Protein AF-A0A4W5LH34-F1 (afdb_monomer)

Foldseek 3Di:
DDDDPDDFQFKKKKKWFWDVLQLQFQPVLLLVLCVVVPPDPVVSVVVVVVLPQDWDWDADPNDTDDIDGRRGGFDPPDPCSQVSQVSLCVQLVVLQVVDPPAADADPVRDGDQWDDDRRIIMGIGSGPVSVVVSVVSVVVSCVSGSIDIDPVPMDMDTQDPDDPPDDDDDRPPPDPDPDDDDDDPPPPPPPPPDDDPVPPDDDDDD

Sequence (206 aa):
EGRARGAADGRLATFLDFSKAFDRVDWNFMFGCMTQVGIPPEFTRWVRLMYMDPVVSIFINGHKAPPIWPNRGVKQGCPLSPLLFVLTIEPLSEMLRAKDGLGIPLPCGYWTCGALFADDVTLFSDNPACLVDQLEIVEAYCAGSGAQLNRDKSKTIVLNNQRPVGGWPGLNLLINLDEVSTLWRDIWTHWYKLPWSLKSRVAPMA

InterPro domains:
  IPR000477 Reverse transcriptase domain [PF00078] (11-158)
  IPR000477 Reverse transcriptase domain [PS50878] (1-173)
  IPR043502 DNA/RNA polymerase superfamily [SSF56672] (10-159)

Radius of gyration: 21.37 Å; Cα contacts (8 Å, |Δi|>4): 247; chains: 1; bounding box: 66×39×64 Å

Nearest PDB structures (foldseek):
  8gh6-assembly1_A  TM=9.415E-01  e=1.837E-11  Bombyx mori
  8c8j-assembly1_A  TM=8.944E-01  e=3.013E-11  Homo sapiens
  8uw3-assembly1_A  TM=9.054E-01  e=8.105E-11  Homo sapiens
  8sxu-assembly1_A  TM=8.943E-01  e=8.105E-11  Homo sapiens
  8ibz-assembly1_C  TM=9.221E-01  e=2.754E-09  Bombyx mori

Solvent-accessible surface area (backbone atoms only — not comparable to full-atom values): 12859 Å² total; per-residue (Å²): 138,82,84,83,85,84,78,86,83,31,29,35,40,35,41,46,35,44,57,59,47,58,59,31,35,30,56,69,43,36,52,48,37,42,52,73,75,62,52,54,68,70,59,53,48,58,54,46,61,70,66,56,84,40,76,45,65,54,72,55,97,90,41,76,47,76,77,41,71,66,85,45,31,52,56,86,95,43,88,61,31,64,58,53,50,48,51,56,50,44,61,53,56,51,58,49,70,70,44,83,87,48,16,37,83,43,97,86,77,47,71,40,46,56,52,80,52,87,66,48,34,33,37,28,14,53,31,69,66,40,41,52,58,50,49,55,52,50,50,55,42,24,73,65,36,49,46,44,81,33,72,88,72,30,49,75,46,76,42,69,76,70,74,85,73,86,82,81,92,74,87,76,71,82,72,90,61,96,79,81,85,88,88,76,88,79,74,73,80,70,76,83,77,72,72,72,87,82,75,77,86,81,85,87,83,137

Mean predicted aligned error: 12.6 Å

Organism: NCBI:txid62062

Structure (mmCIF, N/CA/C/O backbone):
data_AF-A0A4W5LH34-F1
#
_entry.id   AF-A0A4W5LH34-F1
#
loop_
_atom_site.group_PDB
_atom_site.id
_atom_site.type_symbol
_atom_site.label_atom_id
_atom_site.label_alt_id
_atom_site.label_comp_id
_atom_site.label_asym_id
_atom_site.label_entity_id
_atom_site.label_seq_id
_atom_site.pdbx_PDB_ins_code
_atom_site.Cartn_x
_atom_site.Cartn_y
_atom_site.Cartn_z
_atom_site.occupancy
_atom_site.B_iso_or_equiv
_atom_site.auth_seq_id
_atom_site.auth_comp_id
_atom_site.auth_asym_id
_atom_site.auth_atom_id
_atom_site.pdbx_PDB_model_num
ATOM 1 N N . GLU A 1 1 ? 41.067 2.629 -29.224 1.00 29.22 1 GLU A N 1
ATOM 2 C CA . GLU A 1 1 ? 40.455 3.644 -28.340 1.00 29.22 1 GLU A CA 1
ATOM 3 C C . GLU A 1 1 ? 39.086 3.148 -27.883 1.00 29.22 1 GLU A C 1
ATOM 5 O O . GLU A 1 1 ? 38.111 3.230 -28.618 1.00 29.22 1 GLU A O 1
ATOM 10 N N . GLY A 1 2 ? 39.042 2.490 -26.722 1.00 32.16 2 GLY A N 1
ATOM 11 C CA . GLY A 1 2 ? 37.824 1.898 -26.167 1.00 32.16 2 GLY A CA 1
ATOM 12 C C . GLY A 1 2 ? 37.152 2.884 -25.223 1.00 32.16 2 GLY A C 1
ATOM 13 O O . GLY A 1 2 ? 37.696 3.205 -24.170 1.00 32.16 2 GLY A O 1
ATOM 14 N N . ARG A 1 3 ? 35.982 3.392 -25.607 1.00 31.03 3 ARG A N 1
ATOM 15 C CA . ARG A 1 3 ? 35.198 4.310 -24.781 1.00 31.03 3 ARG A CA 1
ATOM 16 C C . ARG A 1 3 ? 34.630 3.540 -23.587 1.00 31.03 3 ARG A C 1
ATOM 18 O O . ARG A 1 3 ? 33.708 2.743 -23.743 1.00 31.03 3 ARG A O 1
ATOM 25 N N . ALA A 1 4 ? 35.188 3.782 -22.405 1.00 37.88 4 ALA A N 1
ATOM 26 C CA . ALA A 1 4 ? 34.633 3.336 -21.136 1.00 37.88 4 ALA A CA 1
ATOM 27 C C . ALA A 1 4 ? 33.202 3.884 -20.976 1.00 37.88 4 ALA A C 1
ATOM 29 O O . ALA A 1 4 ? 33.000 5.088 -20.821 1.00 37.88 4 ALA A O 1
ATOM 30 N N . ARG A 1 5 ? 32.200 3.001 -21.039 1.00 36.28 5 ARG A N 1
ATOM 31 C CA . ARG A 1 5 ? 30.842 3.246 -20.534 1.00 36.28 5 ARG A CA 1
ATOM 32 C C . ARG A 1 5 ? 30.742 2.548 -19.183 1.00 36.28 5 ARG A C 1
ATOM 34 O O . ARG A 1 5 ? 30.392 1.377 -19.116 1.00 36.28 5 ARG A O 1
ATOM 41 N N . GLY A 1 6 ? 31.144 3.244 -18.127 1.00 35.44 6 GLY A N 1
ATOM 42 C CA . GLY A 1 6 ? 31.073 2.754 -16.755 1.00 35.44 6 GLY A CA 1
ATOM 43 C C . GLY A 1 6 ? 30.283 3.731 -15.901 1.00 35.44 6 GLY A C 1
ATOM 44 O O . GLY A 1 6 ? 30.878 4.624 -15.312 1.00 35.44 6 GLY A O 1
ATOM 45 N N . ALA A 1 7 ? 28.958 3.582 -15.869 1.00 36.44 7 ALA A N 1
ATOM 46 C CA . ALA A 1 7 ? 28.094 4.197 -14.862 1.00 36.44 7 ALA A CA 1
ATOM 47 C C . ALA A 1 7 ? 26.738 3.458 -14.790 1.00 36.44 7 ALA A C 1
ATOM 49 O O . ALA A 1 7 ? 25.943 3.538 -15.716 1.00 36.44 7 ALA A O 1
ATOM 50 N N . ALA A 1 8 ? 26.512 2.746 -13.678 1.00 43.78 8 ALA A N 1
ATOM 51 C CA . ALA A 1 8 ? 25.212 2.498 -13.030 1.00 43.78 8 ALA A CA 1
ATOM 52 C C . ALA A 1 8 ? 24.051 1.819 -13.804 1.00 43.78 8 ALA A C 1
ATOM 54 O O . ALA A 1 8 ? 22.894 2.152 -13.575 1.00 43.78 8 ALA A O 1
ATOM 55 N N . ASP A 1 9 ? 24.325 0.830 -14.656 1.00 53.78 9 ASP A N 1
ATOM 56 C CA . ASP A 1 9 ? 23.302 0.150 -15.475 1.00 53.78 9 ASP A CA 1
ATOM 57 C C . ASP A 1 9 ? 22.806 -1.164 -14.829 1.00 53.78 9 ASP A C 1
ATOM 59 O O . ASP A 1 9 ? 22.998 -2.253 -15.365 1.00 53.78 9 ASP A O 1
ATOM 63 N N . GLY A 1 10 ? 22.292 -1.089 -13.597 1.00 69.88 10 GLY A N 1
ATOM 64 C CA . GLY A 1 10 ? 21.837 -2.255 -12.830 1.00 69.88 10 GLY A CA 1
ATOM 65 C C . GLY A 1 10 ? 20.348 -2.187 -12.517 1.00 69.88 10 GLY A C 1
ATOM 66 O O . GLY A 1 10 ? 19.843 -1.126 -12.147 1.00 69.88 10 GLY A O 1
ATOM 67 N N . ARG A 1 11 ? 19.663 -3.332 -12.610 1.00 86.44 11 ARG A N 1
ATOM 68 C CA . ARG A 1 11 ? 18.287 -3.476 -12.117 1.00 86.44 11 ARG A CA 1
ATOM 69 C C . ARG A 1 11 ? 18.251 -3.205 -10.619 1.00 86.44 11 ARG A C 1
ATOM 71 O O . ARG A 1 11 ? 19.233 -3.444 -9.923 1.00 86.44 11 ARG A O 1
ATOM 78 N N . LEU A 1 12 ? 17.129 -2.731 -10.106 1.00 87.31 12 LEU A N 1
ATOM 79 C CA . LEU A 1 12 ? 16.987 -2.285 -8.726 1.00 87.31 12 LEU A CA 1
ATOM 80 C C . LEU A 1 12 ? 15.861 -3.049 -8.038 1.00 87.31 12 LEU A C 1
ATOM 82 O O . LEU A 1 12 ? 14.846 -3.370 -8.657 1.00 87.31 12 LEU A O 1
ATOM 86 N N . ALA A 1 13 ? 16.044 -3.316 -6.749 1.00 91.94 13 ALA A N 1
ATOM 87 C CA . ALA A 1 13 ? 14.954 -3.664 -5.853 1.00 91.94 13 ALA A CA 1
ATOM 88 C C . ALA A 1 13 ? 14.894 -2.624 -4.732 1.00 91.94 13 ALA A C 1
ATOM 90 O O . ALA A 1 13 ? 15.875 -2.428 -4.012 1.00 91.94 13 ALA A O 1
ATOM 91 N N . THR A 1 14 ? 13.759 -1.948 -4.594 1.00 89.75 14 THR A N 1
ATOM 92 C CA . THR A 1 14 ? 13.555 -0.888 -3.603 1.00 89.75 14 THR A CA 1
ATOM 93 C C . THR A 1 14 ? 12.501 -1.317 -2.600 1.00 89.75 14 THR A C 1
ATOM 95 O O . THR A 1 14 ? 11.322 -1.395 -2.924 1.00 89.75 14 THR A O 1
ATOM 98 N N . PHE A 1 15 ? 12.940 -1.581 -1.376 1.00 92.69 15 PHE A N 1
ATOM 99 C CA . PHE A 1 15 ? 12.102 -1.881 -0.224 1.00 92.69 15 PHE A CA 1
ATOM 100 C C . PHE A 1 15 ? 11.563 -0.570 0.342 1.00 92.69 15 PHE A C 1
ATOM 102 O O . PHE A 1 15 ? 12.326 0.278 0.813 1.00 92.69 15 PHE A O 1
ATOM 1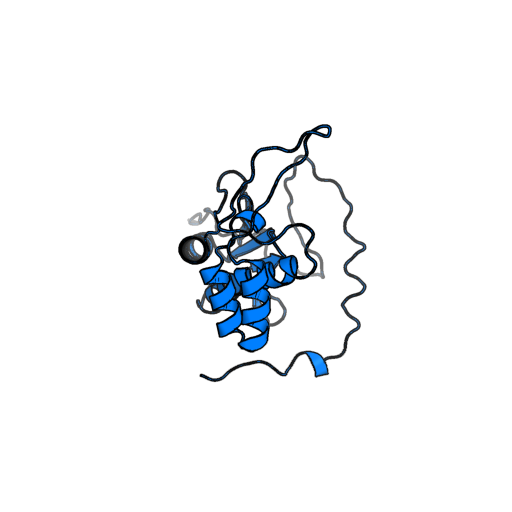09 N N . LEU A 1 16 ? 10.253 -0.398 0.257 1.00 92.44 16 LEU A N 1
ATOM 110 C CA . LEU A 1 16 ? 9.519 0.741 0.774 1.00 92.44 16 LEU A CA 1
ATOM 111 C C . LEU A 1 16 ? 9.017 0.422 2.180 1.00 92.44 16 LEU A C 1
ATOM 113 O O . LEU A 1 16 ? 8.414 -0.622 2.407 1.00 92.44 16 LEU A O 1
ATOM 117 N N . ASP A 1 17 ? 9.230 1.357 3.101 1.00 92.19 17 ASP A N 1
ATOM 118 C CA . ASP A 1 17 ? 8.689 1.300 4.461 1.00 92.19 17 ASP A CA 1
ATOM 119 C C . ASP A 1 17 ? 7.561 2.329 4.588 1.00 92.19 17 ASP A C 1
ATOM 121 O O . ASP A 1 17 ? 7.793 3.531 4.433 1.00 92.19 17 ASP A O 1
ATOM 125 N N . PHE A 1 18 ? 6.329 1.886 4.848 1.00 92.81 18 PHE A N 1
ATOM 126 C CA . PHE A 1 18 ? 5.200 2.786 5.091 1.00 92.81 18 PHE A CA 1
ATOM 127 C C . PHE A 1 18 ? 5.021 3.051 6.590 1.00 92.81 18 PHE A C 1
ATOM 129 O O . PHE A 1 18 ? 4.738 2.161 7.391 1.00 92.81 18 PHE A O 1
ATOM 136 N N . SER A 1 19 ? 5.114 4.321 6.986 1.00 93.50 19 SER A N 1
ATOM 137 C CA . SER A 1 19 ? 5.015 4.726 8.390 1.00 93.50 19 SER A CA 1
ATOM 138 C C . SER A 1 19 ? 3.629 4.446 8.962 1.00 93.50 19 SER A C 1
ATOM 140 O O . SER A 1 19 ? 2.671 5.123 8.595 1.00 93.50 19 SER A O 1
ATOM 142 N N . LYS A 1 20 ? 3.534 3.538 9.941 1.00 92.38 20 LYS A N 1
ATOM 143 C CA . LYS A 1 20 ? 2.271 3.191 10.620 1.00 92.38 20 LYS A CA 1
ATOM 144 C C . LYS A 1 20 ? 1.167 2.818 9.620 1.00 92.38 20 LYS A C 1
ATOM 146 O O . LYS A 1 20 ? 0.068 3.370 9.676 1.00 92.38 20 LYS A O 1
ATOM 151 N N . ALA A 1 21 ? 1.475 1.920 8.685 1.00 90.69 21 ALA A N 1
ATOM 152 C CA . ALA A 1 21 ? 0.621 1.598 7.543 1.00 90.69 21 ALA A CA 1
ATOM 153 C C . ALA A 1 21 ? -0.847 1.327 7.931 1.00 90.69 21 ALA A C 1
ATOM 155 O O . ALA A 1 21 ? -1.751 1.964 7.391 1.00 90.69 21 ALA A O 1
ATOM 156 N N . PHE A 1 22 ? -1.085 0.477 8.936 1.00 91.94 22 PHE A N 1
ATOM 157 C CA . PHE A 1 22 ? -2.433 0.166 9.426 1.00 91.94 22 PHE A CA 1
ATOM 158 C C . PHE A 1 22 ? -3.155 1.374 10.034 1.00 91.94 22 PHE A C 1
ATOM 160 O O . PHE A 1 22 ? -4.355 1.526 9.824 1.00 91.94 22 PHE A O 1
ATOM 167 N N . ASP A 1 23 ? -2.443 2.245 10.751 1.00 92.94 23 ASP A N 1
ATOM 168 C CA . ASP A 1 23 ? -3.035 3.396 11.445 1.00 92.94 23 ASP A CA 1
ATOM 169 C C . ASP A 1 23 ? -3.318 4.567 10.493 1.00 92.94 23 ASP A C 1
ATOM 171 O O . ASP A 1 23 ? -4.042 5.494 10.848 1.00 92.94 23 ASP A O 1
ATOM 175 N N . ARG A 1 24 ? -2.726 4.567 9.293 1.00 94.38 24 ARG A N 1
ATOM 176 C CA . ARG A 1 24 ? -2.823 5.683 8.343 1.00 94.38 24 ARG A CA 1
ATOM 177 C C . ARG A 1 24 ? -3.921 5.558 7.301 1.00 94.38 24 ARG A C 1
ATOM 179 O O . ARG A 1 24 ? -4.222 6.574 6.680 1.00 94.38 24 ARG A O 1
ATOM 186 N N . VAL A 1 25 ? -4.507 4.373 7.139 1.00 94.44 25 VAL A N 1
ATOM 187 C CA . VAL A 1 25 ? -5.538 4.096 6.129 1.00 94.44 25 VAL A CA 1
ATOM 188 C C . VAL A 1 25 ? -6.663 5.129 6.195 1.00 94.44 25 VAL A C 1
ATOM 190 O O . VAL A 1 25 ? -7.380 5.200 7.196 1.00 94.44 25 VAL A O 1
ATOM 193 N N . ASP A 1 26 ? -6.844 5.912 5.134 1.00 95.19 26 ASP A N 1
ATOM 194 C CA . ASP A 1 26 ? -7.990 6.811 5.025 1.00 95.19 26 ASP A CA 1
ATOM 195 C C . ASP A 1 26 ? -9.285 6.010 4.814 1.00 95.19 26 ASP A C 1
ATOM 197 O O . ASP A 1 26 ? -9.379 5.143 3.941 1.00 95.19 26 ASP A O 1
ATOM 201 N N . TRP A 1 27 ? -10.305 6.284 5.628 1.00 95.88 27 TRP A N 1
ATOM 202 C CA . TRP A 1 27 ? -11.553 5.524 5.576 1.00 95.88 27 TRP A CA 1
ATOM 203 C C . TRP A 1 27 ? -12.351 5.781 4.302 1.00 95.88 27 TRP A C 1
ATOM 205 O O . TRP A 1 27 ? -12.961 4.848 3.778 1.00 95.88 27 TRP A O 1
ATOM 215 N N . ASN A 1 28 ? -12.353 7.010 3.779 1.00 93.38 28 ASN A N 1
ATOM 216 C CA . ASN A 1 28 ? -13.075 7.313 2.545 1.00 93.38 28 ASN A CA 1
ATOM 217 C C . ASN A 1 28 ? -12.427 6.593 1.366 1.00 93.38 28 ASN A C 1
ATOM 219 O O . ASN A 1 28 ? -13.139 5.971 0.576 1.00 93.38 28 ASN A O 1
ATOM 223 N N . PHE A 1 29 ? -11.096 6.604 1.304 1.00 92.56 29 PHE A N 1
ATOM 224 C CA . PHE A 1 29 ? -10.333 5.842 0.324 1.00 92.56 29 PHE A CA 1
ATOM 225 C C . PHE A 1 29 ? -10.610 4.337 0.431 1.00 92.56 29 PHE A C 1
ATOM 227 O O . PHE A 1 29 ? -10.955 3.704 -0.566 1.00 92.56 29 PHE A O 1
ATOM 234 N N . MET A 1 30 ? -10.556 3.770 1.641 1.00 95.38 30 MET A N 1
ATOM 235 C CA . MET A 1 30 ? -10.868 2.358 1.894 1.00 95.38 30 MET A CA 1
ATOM 236 C C . MET A 1 30 ? -12.272 1.980 1.397 1.00 95.38 30 MET A C 1
ATOM 238 O O . MET A 1 30 ? -12.429 0.994 0.677 1.00 95.38 30 MET A O 1
ATOM 242 N N . PHE A 1 31 ? -13.302 2.766 1.730 1.00 94.94 31 PHE A N 1
ATOM 243 C CA . PHE A 1 31 ? -14.665 2.497 1.259 1.00 94.94 31 PHE A CA 1
ATOM 244 C C . PHE A 1 31 ? -14.840 2.733 -0.249 1.00 94.94 31 PHE A C 1
ATOM 246 O O . PHE A 1 31 ? -15.658 2.057 -0.880 1.00 94.94 31 PHE A O 1
ATOM 253 N N . GLY A 1 32 ? -14.076 3.659 -0.831 1.00 89.62 32 GLY A N 1
ATOM 254 C CA . GLY A 1 32 ? -13.968 3.827 -2.279 1.00 89.62 32 GLY A CA 1
ATOM 255 C C . GLY A 1 32 ? -13.430 2.560 -2.945 1.00 89.62 32 GLY A C 1
ATOM 256 O O . GLY A 1 32 ? -14.063 2.044 -3.862 1.00 89.62 32 GLY A O 1
ATOM 257 N N . CYS A 1 33 ? -12.349 1.986 -2.409 1.00 88.00 33 CYS A N 1
ATOM 258 C CA . CYS A 1 33 ? -11.770 0.727 -2.892 1.00 88.00 33 CYS A CA 1
ATOM 259 C C . CYS A 1 33 ? -12.767 -0.435 -2.796 1.00 88.00 33 CYS A C 1
ATOM 261 O O . CYS A 1 33 ? -12.927 -1.191 -3.751 1.00 88.00 33 CYS A O 1
ATOM 263 N N . MET A 1 34 ? -13.494 -0.551 -1.677 1.00 92.50 34 MET A N 1
ATOM 264 C CA . MET A 1 34 ? -14.544 -1.568 -1.527 1.00 92.50 34 MET A CA 1
ATOM 265 C C . MET A 1 34 ? -15.615 -1.451 -2.619 1.00 92.50 34 MET A C 1
ATOM 267 O O . MET A 1 34 ? -16.020 -2.457 -3.200 1.00 92.50 34 MET A O 1
ATOM 271 N N . THR A 1 35 ? -16.050 -0.224 -2.911 1.00 87.06 35 THR A N 1
ATOM 272 C CA . THR A 1 35 ? -17.049 0.045 -3.955 1.00 87.06 35 THR A CA 1
ATOM 273 C C . THR A 1 35 ? -16.501 -0.318 -5.335 1.00 87.06 35 THR A C 1
ATOM 275 O O . THR A 1 35 ? -17.185 -0.991 -6.101 1.00 87.06 35 THR A O 1
ATOM 278 N N . GLN A 1 36 ? -15.252 0.058 -5.626 1.00 83.19 36 GLN A N 1
ATOM 279 C CA . GLN A 1 36 ? -14.608 -0.184 -6.918 1.00 83.19 36 GLN A CA 1
ATOM 280 C C . GLN A 1 36 ? -14.391 -1.674 -7.211 1.00 83.19 36 GLN A C 1
ATOM 282 O O . GLN A 1 36 ? -14.548 -2.109 -8.347 1.00 83.19 36 GLN A O 1
ATOM 287 N N . VAL A 1 37 ? -14.071 -2.473 -6.190 1.00 80.69 37 VAL A N 1
ATOM 288 C CA . VAL A 1 37 ? -13.918 -3.936 -6.319 1.00 80.69 37 VAL A CA 1
ATOM 289 C C . VAL A 1 37 ? -15.280 -4.650 -6.425 1.00 80.69 37 VAL A C 1
ATOM 291 O O . VAL A 1 37 ? -15.341 -5.858 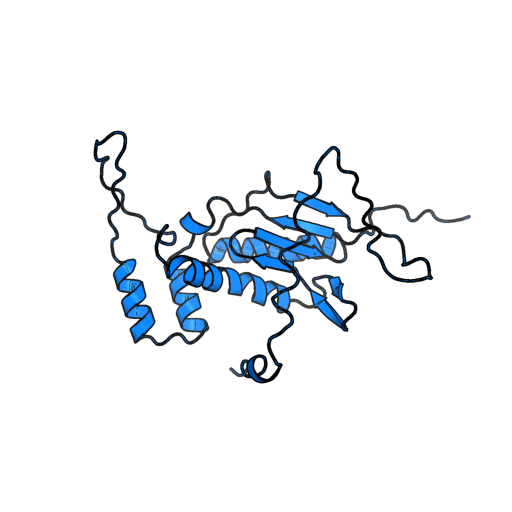-6.650 1.00 80.69 37 VAL A O 1
ATOM 294 N N . GLY A 1 38 ? -16.393 -3.920 -6.306 1.00 82.25 38 GLY A N 1
ATOM 295 C CA . GLY A 1 38 ? -17.743 -4.465 -6.455 1.00 82.25 38 GLY A CA 1
ATOM 296 C C . GLY A 1 38 ? -18.280 -5.139 -5.192 1.00 82.25 38 GLY A C 1
ATOM 297 O O . GLY A 1 38 ? -19.155 -6.003 -5.277 1.00 82.25 38 GLY A O 1
ATOM 298 N N . ILE A 1 39 ? -17.775 -4.768 -4.009 1.00 88.06 39 ILE A N 1
ATOM 299 C CA . ILE A 1 39 ? -18.334 -5.258 -2.746 1.00 88.06 39 ILE A CA 1
ATOM 300 C C . ILE A 1 39 ? -19.765 -4.715 -2.590 1.00 88.06 39 ILE A C 1
ATOM 302 O O . ILE A 1 39 ? -19.960 -3.499 -2.691 1.00 88.06 39 ILE A O 1
ATOM 306 N N . PRO A 1 40 ? -20.765 -5.575 -2.296 1.00 95.12 40 PRO A N 1
ATOM 307 C CA . PRO A 1 40 ? -22.157 -5.152 -2.194 1.00 95.12 40 PRO A CA 1
ATOM 308 C C . PRO A 1 40 ? -22.358 -3.968 -1.232 1.00 95.12 40 PRO A C 1
ATOM 310 O O . PRO A 1 40 ? -21.780 -3.970 -0.134 1.00 95.12 40 PRO A O 1
ATOM 313 N N . PRO A 1 41 ? -23.194 -2.973 -1.589 1.00 94.38 41 PRO A N 1
ATOM 314 C CA . PRO A 1 41 ? -23.450 -1.799 -0.753 1.00 94.38 41 PRO A CA 1
ATOM 315 C C . PRO A 1 41 ? -23.893 -2.146 0.673 1.00 94.38 41 PRO A C 1
ATOM 317 O O . PRO A 1 41 ? -23.514 -1.463 1.626 1.00 94.38 41 PRO A O 1
ATOM 320 N N . GLU A 1 42 ? -24.651 -3.229 0.840 1.00 97.19 42 GLU A N 1
ATOM 321 C CA . GLU A 1 42 ? -25.129 -3.728 2.129 1.00 97.19 42 GLU A CA 1
ATOM 322 C C . GLU A 1 42 ? -23.969 -4.143 3.037 1.00 97.19 42 GLU A C 1
ATOM 324 O O . GLU A 1 42 ? -23.932 -3.756 4.208 1.00 97.19 42 GLU A O 1
ATOM 329 N N . PHE A 1 43 ? -22.988 -4.868 2.490 1.00 95.94 43 PHE A N 1
ATOM 330 C CA . PHE A 1 43 ? -21.800 -5.272 3.236 1.00 95.94 43 PHE A CA 1
ATOM 331 C C . PHE A 1 43 ? -20.927 -4.060 3.564 1.00 95.94 43 PHE A C 1
ATOM 333 O O . PHE A 1 43 ? -20.523 -3.878 4.714 1.00 95.94 43 PHE A O 1
ATOM 340 N N . THR A 1 44 ? -20.709 -3.173 2.590 1.00 94.69 44 THR A N 1
ATOM 341 C CA . THR A 1 44 ? -19.991 -1.906 2.801 1.00 94.69 44 THR A CA 1
ATOM 342 C C . THR A 1 44 ? -20.644 -1.076 3.908 1.00 94.69 44 THR A C 1
ATOM 344 O O . THR A 1 44 ? -19.940 -0.500 4.738 1.00 94.69 44 THR A O 1
ATOM 347 N N . ARG A 1 45 ? -21.980 -1.062 4.000 1.00 95.69 45 ARG A N 1
ATOM 348 C CA . ARG A 1 45 ? -22.713 -0.392 5.085 1.00 95.69 45 ARG A CA 1
ATOM 349 C C . ARG A 1 45 ? -22.419 -1.008 6.451 1.00 95.69 45 ARG A C 1
ATOM 351 O O . ARG A 1 45 ? -22.186 -0.260 7.397 1.00 95.69 45 ARG A O 1
ATOM 358 N N . TRP A 1 46 ? -22.387 -2.336 6.570 1.00 95.75 46 TRP A N 1
ATOM 359 C CA . TRP A 1 46 ? -22.006 -2.995 7.827 1.00 95.75 46 TRP A CA 1
ATOM 360 C C . TRP A 1 46 ? -20.572 -2.670 8.237 1.00 95.75 46 TRP A C 1
ATOM 362 O O . TRP A 1 46 ? -20.322 -2.398 9.410 1.00 95.75 46 TRP A O 1
ATOM 372 N N . VAL A 1 47 ? -19.643 -2.620 7.278 1.00 95.62 47 VAL A N 1
ATOM 373 C CA . VAL A 1 47 ? -18.273 -2.185 7.566 1.00 95.62 47 VAL A CA 1
ATOM 374 C C . VAL A 1 47 ? -18.254 -0.724 8.012 1.00 95.62 47 VAL A C 1
ATOM 376 O O . VAL A 1 47 ? -17.654 -0.427 9.041 1.00 95.62 47 VAL A O 1
ATOM 379 N N . ARG A 1 48 ? -18.975 0.178 7.336 1.00 94.75 48 ARG A N 1
ATOM 380 C CA . ARG A 1 48 ? -19.087 1.595 7.731 1.00 94.75 48 ARG A CA 1
ATOM 381 C C . ARG A 1 48 ? -19.586 1.780 9.159 1.00 94.75 48 ARG A C 1
ATOM 383 O O . ARG A 1 48 ? -19.014 2.597 9.868 1.00 94.75 48 ARG A O 1
ATOM 390 N N . LEU A 1 49 ? -20.568 0.995 9.611 1.00 94.06 49 LEU A N 1
ATOM 391 C CA . LEU A 1 49 ? -21.053 1.053 10.999 1.00 94.06 49 LEU A CA 1
ATOM 392 C C . LEU A 1 49 ? -19.942 0.790 12.022 1.00 94.06 49 LEU A C 1
ATOM 394 O O . LEU A 1 49 ? -19.962 1.354 13.110 1.00 94.06 49 LEU A O 1
ATOM 398 N N . MET A 1 50 ? -18.945 -0.027 11.678 1.00 91.88 50 MET A N 1
ATOM 399 C CA . MET A 1 50 ? -17.798 -0.253 12.554 1.00 91.88 50 MET A CA 1
ATOM 400 C C . MET A 1 50 ? -16.861 0.961 12.625 1.00 91.88 50 MET A C 1
ATOM 402 O O . MET A 1 50 ? -16.145 1.094 13.613 1.00 91.88 50 MET A O 1
ATOM 406 N N . TYR A 1 51 ? -16.844 1.830 11.618 1.00 93.56 51 TYR A N 1
ATOM 407 C CA . TYR A 1 51 ? -15.962 3.000 11.538 1.00 93.56 51 TYR A CA 1
ATOM 408 C C . TYR A 1 51 ? -16.700 4.332 11.767 1.00 93.56 51 TYR A C 1
ATOM 410 O O . TYR A 1 51 ? -16.093 5.388 11.631 1.00 93.56 51 TYR A O 1
ATOM 418 N N . MET A 1 52 ? -17.988 4.306 12.126 1.00 89.19 52 MET A N 1
ATOM 419 C CA . MET A 1 52 ? -18.741 5.506 12.502 1.00 89.19 52 MET A CA 1
ATOM 420 C C . MET A 1 52 ? -18.428 5.906 13.943 1.00 89.19 52 MET A C 1
ATOM 422 O O . MET A 1 52 ? -18.697 5.137 14.863 1.00 89.19 52 MET A O 1
ATOM 426 N N . ASP A 1 53 ? -17.847 7.097 14.106 1.00 88.19 53 ASP A N 1
ATOM 427 C CA . ASP A 1 53 ? -17.499 7.728 15.386 1.00 88.19 53 ASP A CA 1
ATOM 428 C C . ASP A 1 53 ? -16.892 6.764 16.425 1.00 88.19 53 ASP A C 1
ATOM 430 O O . ASP A 1 53 ? -17.376 6.675 17.560 1.00 88.19 53 ASP A O 1
ATOM 434 N N . PRO A 1 54 ? -15.840 5.997 16.067 1.00 89.50 54 PRO A N 1
ATOM 435 C CA . PRO A 1 54 ? -15.262 5.052 17.000 1.00 89.50 54 PRO A CA 1
ATOM 436 C C . PRO A 1 54 ? -14.647 5.801 18.181 1.00 89.50 54 PRO A C 1
ATOM 438 O O . PRO A 1 54 ? -13.961 6.810 18.023 1.00 89.50 54 PRO A O 1
ATOM 441 N N . VAL A 1 55 ? -14.847 5.251 19.375 1.00 91.56 55 VAL A N 1
ATOM 442 C CA . VAL A 1 55 ? -14.206 5.729 20.600 1.00 91.56 55 VAL A CA 1
ATOM 443 C C . VAL A 1 55 ? -13.308 4.625 21.124 1.00 91.56 55 VAL A C 1
ATOM 445 O O . VAL A 1 55 ? -13.758 3.507 21.379 1.00 91.56 55 VAL A O 1
ATOM 448 N N . VAL A 1 56 ? -12.029 4.937 21.286 1.00 90.38 56 VAL A N 1
ATOM 449 C CA . VAL A 1 56 ? -11.022 4.020 21.822 1.00 90.38 56 VAL A CA 1
ATOM 450 C C . VAL A 1 56 ? -10.538 4.563 23.160 1.00 90.38 56 VAL A C 1
ATOM 452 O O . VAL A 1 56 ? -10.444 5.767 23.366 1.00 90.38 56 VAL A O 1
ATOM 455 N N . SER A 1 57 ? -10.243 3.687 24.113 1.00 90.00 57 SER A N 1
ATOM 456 C CA . SER A 1 57 ? -9.573 4.064 25.359 1.00 90.00 57 SER A CA 1
ATOM 457 C C . SER A 1 57 ? -8.460 3.070 25.628 1.00 90.00 57 SER A C 1
ATOM 459 O O . SER A 1 57 ? -8.651 1.868 25.458 1.00 90.00 57 SER A O 1
ATOM 461 N N . ILE A 1 58 ? -7.307 3.574 26.048 1.00 90.56 58 ILE A N 1
ATOM 462 C CA . ILE A 1 58 ? -6.135 2.747 26.330 1.00 90.56 58 ILE A CA 1
ATOM 463 C C . ILE A 1 58 ? -6.114 2.460 27.830 1.00 90.56 58 ILE A C 1
ATOM 465 O O . ILE A 1 58 ? -6.334 3.362 28.636 1.00 90.56 58 ILE A O 1
ATOM 469 N N . PHE A 1 59 ? -5.859 1.211 28.209 1.00 92.00 59 PHE A N 1
ATOM 470 C CA . PHE A 1 59 ? -5.622 0.837 29.600 1.00 92.00 59 PHE A CA 1
ATOM 471 C C . PHE A 1 59 ? -4.120 0.699 29.832 1.00 92.00 59 PHE A C 1
ATOM 473 O O . PHE A 1 59 ? -3.462 -0.097 29.165 1.00 92.00 59 PHE A O 1
ATOM 480 N N . ILE A 1 60 ? -3.582 1.471 30.775 1.00 92.38 60 ILE A N 1
ATOM 481 C CA . ILE A 1 60 ? -2.163 1.463 31.144 1.00 92.38 60 ILE A CA 1
ATOM 482 C C . ILE A 1 60 ? -2.082 1.194 32.643 1.00 92.38 60 ILE A C 1
ATOM 484 O O . ILE A 1 60 ? -2.618 1.963 33.436 1.00 92.38 60 ILE A O 1
ATOM 488 N N . ASN A 1 61 ? -1.438 0.094 33.040 1.00 93.75 61 ASN A N 1
ATOM 489 C CA . 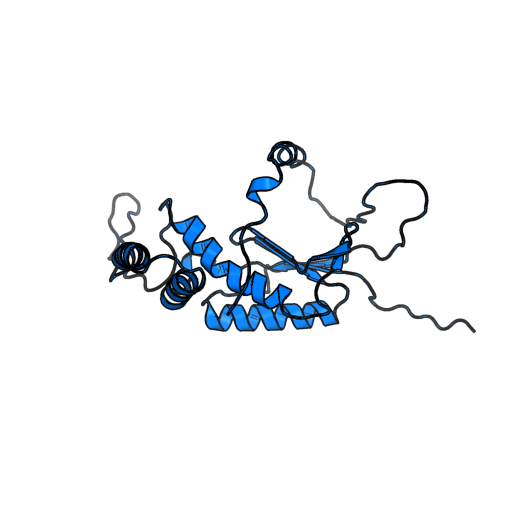ASN A 1 61 ? -1.277 -0.303 34.447 1.00 93.75 61 ASN A CA 1
ATOM 490 C C . ASN A 1 61 ? -2.601 -0.322 35.240 1.00 93.75 61 ASN A C 1
ATOM 492 O O . ASN A 1 61 ? -2.660 0.126 36.378 1.00 93.75 61 ASN A O 1
ATOM 496 N N . GLY A 1 62 ? -3.688 -0.790 34.616 1.00 91.06 62 GLY A N 1
ATOM 497 C CA . GLY A 1 62 ? -5.023 -0.827 35.230 1.00 91.06 62 GLY A CA 1
ATOM 498 C C . GLY A 1 62 ? -5.784 0.505 35.218 1.00 91.06 62 GLY A C 1
ATOM 499 O O . GLY A 1 62 ? -6.965 0.528 35.556 1.00 91.06 62 GLY A O 1
ATOM 500 N N . HIS A 1 63 ? -5.166 1.598 34.767 1.00 92.94 63 HIS A N 1
ATOM 501 C CA . HIS A 1 63 ? -5.813 2.901 34.641 1.00 92.94 63 HIS A CA 1
ATOM 502 C C . HIS A 1 63 ? -6.295 3.148 33.210 1.00 92.94 63 HIS A C 1
ATOM 504 O O . HIS A 1 63 ? -5.558 2.954 32.243 1.00 92.94 63 HIS A O 1
ATOM 510 N N . LYS A 1 64 ? -7.544 3.604 33.076 1.00 94.38 64 LYS A N 1
ATOM 511 C CA . LYS A 1 64 ? -8.137 3.983 31.790 1.00 94.38 64 LYS A CA 1
ATOM 512 C C . LYS A 1 64 ? -7.701 5.402 31.416 1.00 94.38 64 LYS A C 1
ATOM 514 O O . LYS A 1 64 ? -7.996 6.348 32.143 1.00 94.38 64 LYS A O 1
ATOM 519 N N . ALA A 1 65 ? -7.023 5.546 30.283 1.00 94.12 65 ALA A N 1
ATOM 520 C CA . ALA A 1 65 ? -6.670 6.838 29.706 1.00 94.12 65 ALA A CA 1
ATOM 521 C C . ALA A 1 65 ? -7.915 7.563 29.151 1.00 94.12 65 ALA A C 1
ATOM 523 O O . ALA A 1 65 ? -8.939 6.916 28.892 1.00 94.12 65 ALA A O 1
ATOM 524 N N . PRO A 1 66 ? -7.838 8.890 28.928 1.00 93.62 66 PRO A N 1
ATOM 525 C CA . PRO A 1 66 ? -8.889 9.626 28.238 1.00 93.62 66 PRO A CA 1
ATOM 526 C C . PRO A 1 66 ? -9.259 8.985 26.889 1.00 93.62 66 PRO A C 1
ATOM 528 O O . PRO A 1 66 ? -8.395 8.398 26.228 1.00 93.62 66 PRO A O 1
ATOM 531 N N . PRO A 1 67 ? -10.534 9.078 26.476 1.00 93.75 67 PRO A N 1
ATOM 532 C CA . PRO A 1 67 ? -10.971 8.570 25.185 1.00 93.75 67 PRO A CA 1
ATOM 533 C C . PRO A 1 67 ? -10.248 9.267 24.028 1.00 93.75 67 PRO A C 1
ATOM 535 O O . PRO A 1 67 ? -9.933 10.455 24.079 1.00 93.75 67 PRO A O 1
ATOM 538 N N . ILE A 1 68 ? -10.014 8.496 22.975 1.00 92.50 68 ILE A N 1
ATOM 539 C CA . ILE A 1 68 ? -9.459 8.917 21.695 1.00 92.50 68 ILE A CA 1
ATOM 540 C C . ILE A 1 68 ? -10.536 8.653 20.647 1.00 92.50 68 ILE A C 1
ATOM 542 O O . ILE A 1 68 ? -11.187 7.607 20.681 1.00 92.50 68 ILE A O 1
ATOM 546 N N . TRP A 1 69 ? -10.689 9.579 19.705 1.00 93.88 69 TRP A N 1
ATOM 547 C CA . TRP A 1 69 ? -11.579 9.451 18.554 1.00 93.88 69 TRP A CA 1
ATOM 548 C C . TRP A 1 69 ? -10.732 9.306 17.291 1.00 93.88 69 TRP A C 1
ATOM 550 O O . TRP A 1 69 ? -10.286 10.315 16.735 1.00 93.88 69 TRP A O 1
ATOM 560 N N . PRO A 1 70 ? -10.425 8.070 16.857 1.00 92.88 70 PRO A N 1
ATOM 561 C CA . PRO A 1 70 ? -9.751 7.852 15.589 1.00 92.88 70 PRO A CA 1
ATOM 562 C C . PRO A 1 70 ? -10.559 8.454 14.438 1.00 92.88 70 PRO A C 1
ATOM 564 O O . PRO A 1 70 ? -11.785 8.452 14.469 1.00 92.88 70 PRO A O 1
ATOM 567 N N . ASN A 1 71 ? -9.863 8.931 13.410 1.00 92.75 71 ASN A N 1
ATOM 568 C CA . ASN A 1 71 ? -10.464 9.395 12.153 1.00 92.75 71 ASN A CA 1
ATOM 569 C C . ASN A 1 71 ? -9.912 8.660 10.920 1.00 92.75 71 ASN A C 1
ATOM 571 O O . ASN A 1 71 ? -10.231 9.012 9.789 1.00 92.75 71 ASN A O 1
ATOM 575 N N . ARG A 1 72 ? -9.035 7.681 11.152 1.00 94.31 72 ARG A N 1
ATOM 576 C CA . ARG A 1 72 ? -8.329 6.887 10.149 1.00 94.31 72 ARG A CA 1
ATOM 577 C C . ARG A 1 72 ? -7.793 5.610 10.788 1.00 94.31 72 ARG A C 1
ATOM 579 O O . ARG A 1 72 ? -7.815 5.461 12.013 1.00 94.31 72 ARG A O 1
ATOM 586 N N . GLY A 1 73 ? -7.279 4.734 9.940 1.00 94.75 73 GLY A N 1
ATOM 587 C CA . GLY A 1 73 ? -6.655 3.478 10.304 1.00 94.75 73 GLY A CA 1
ATOM 588 C C . GLY A 1 73 ? -7.653 2.336 10.432 1.00 94.75 73 GLY A C 1
ATOM 589 O O . GLY A 1 73 ? -8.832 2.538 10.730 1.00 94.75 73 GLY A O 1
ATOM 590 N N . VAL A 1 74 ? -7.183 1.118 10.196 1.00 94.00 74 VAL A N 1
ATOM 591 C CA . VAL A 1 74 ? -7.983 -0.093 10.394 1.00 94.00 74 VAL A CA 1
ATOM 592 C C . VAL A 1 74 ? -7.864 -0.588 11.835 1.00 94.00 74 VAL A C 1
ATOM 594 O O . VAL A 1 74 ? -6.876 -0.349 12.529 1.00 94.00 74 VAL A O 1
ATOM 597 N N . LYS A 1 75 ? -8.885 -1.296 12.321 1.00 90.19 75 LYS A N 1
ATOM 598 C CA . LYS A 1 75 ? -8.930 -1.750 13.719 1.00 90.19 75 LYS A CA 1
ATOM 599 C C . LYS A 1 75 ? -7.930 -2.876 13.976 1.00 90.19 75 LYS A C 1
ATOM 601 O O . LYS A 1 75 ? -8.120 -3.984 13.473 1.00 90.19 75 LYS A O 1
ATOM 606 N N . GLN A 1 76 ? -6.910 -2.639 14.791 1.00 84.44 76 GLN A N 1
ATOM 607 C CA . GLN A 1 76 ? -5.988 -3.699 15.205 1.00 84.44 76 GLN A CA 1
ATOM 608 C C . GLN A 1 76 ? -6.731 -4.789 16.000 1.00 84.44 76 GLN A C 1
ATOM 610 O O . GLN A 1 76 ? -7.639 -4.499 16.778 1.00 84.44 76 GLN A O 1
ATOM 615 N N . GLY A 1 77 ? -6.388 -6.056 15.755 1.00 85.31 77 GLY A N 1
ATOM 616 C CA . GLY A 1 77 ? -7.056 -7.214 16.366 1.00 85.31 77 GLY A CA 1
ATOM 617 C C . GLY A 1 77 ? -8.420 -7.582 15.761 1.00 85.31 77 GLY A C 1
ATOM 618 O O . GLY A 1 77 ? -8.997 -8.596 16.146 1.00 85.31 77 GLY A O 1
ATOM 619 N N . CYS A 1 78 ? -8.941 -6.813 14.797 1.00 89.62 78 CYS A N 1
ATOM 620 C CA . CYS A 1 78 ? -10.145 -7.188 14.057 1.00 89.62 78 CYS A CA 1
ATOM 621 C C . CYS A 1 78 ? -9.788 -8.137 12.895 1.00 89.62 78 CYS A C 1
ATOM 623 O O . CYS A 1 78 ? -8.965 -7.764 12.057 1.00 89.62 78 CYS A O 1
ATOM 625 N N . PRO A 1 79 ? -10.443 -9.308 12.766 1.00 92.06 79 PRO A N 1
ATOM 626 C CA . PRO A 1 79 ? -10.169 -10.257 11.681 1.00 92.06 79 PRO A CA 1
ATOM 627 C C . PRO A 1 79 ? -10.394 -9.704 10.267 1.00 92.06 79 PRO A C 1
ATOM 629 O O . PRO A 1 79 ? -9.806 -10.201 9.313 1.00 92.06 79 PRO A O 1
ATOM 632 N N . LEU A 1 80 ? -11.240 -8.678 10.116 1.00 92.38 80 LEU A N 1
ATOM 633 C CA . LEU A 1 80 ? -11.530 -8.057 8.822 1.00 92.38 80 LEU A CA 1
ATOM 634 C C . LEU A 1 80 ? -10.463 -7.031 8.402 1.00 92.38 80 LEU A C 1
ATOM 636 O O . LEU A 1 80 ? -10.271 -6.793 7.211 1.00 92.38 80 LEU A O 1
ATOM 640 N N . SER A 1 81 ? -9.756 -6.426 9.359 1.00 93.44 81 SER A N 1
ATOM 641 C CA . SER A 1 81 ? -8.811 -5.336 9.092 1.00 93.44 81 SER A CA 1
ATOM 642 C C . SER A 1 81 ? -7.677 -5.686 8.126 1.00 93.44 81 SER A C 1
ATOM 644 O O . SER A 1 81 ? -7.387 -4.844 7.279 1.00 93.44 81 SER A O 1
ATOM 646 N N . PRO A 1 82 ? -7.062 -6.888 8.164 1.00 91.19 82 PRO A N 1
ATOM 647 C CA . PRO A 1 82 ? -6.055 -7.266 7.174 1.00 91.19 82 PRO A CA 1
ATOM 648 C C . PRO A 1 82 ? -6.597 -7.252 5.740 1.00 91.19 82 PRO A C 1
ATOM 650 O O . PRO A 1 82 ? -5.927 -6.768 4.835 1.00 91.19 82 PRO A O 1
ATOM 653 N N . LEU A 1 83 ? -7.833 -7.718 5.528 1.00 91.06 83 LEU A N 1
ATOM 654 C CA . LEU A 1 83 ? -8.459 -7.723 4.202 1.00 91.06 83 LEU A CA 1
ATOM 655 C C . LEU A 1 83 ? -8.783 -6.306 3.728 1.00 91.06 83 LEU A C 1
ATOM 657 O O . LEU A 1 83 ? -8.533 -5.974 2.574 1.00 91.06 83 LEU A O 1
ATOM 661 N N . LEU A 1 84 ? -9.294 -5.457 4.622 1.00 93.12 84 LEU A N 1
ATOM 662 C CA . LEU A 1 84 ? -9.538 -4.047 4.309 1.00 93.12 84 LEU A CA 1
ATOM 663 C C . LEU A 1 84 ? -8.244 -3.318 3.951 1.00 93.12 84 LEU A C 1
ATOM 665 O O . LEU A 1 84 ? -8.230 -2.525 3.016 1.00 93.12 84 LEU A O 1
ATOM 669 N N . PHE A 1 85 ? -7.155 -3.622 4.655 1.00 91.75 85 PHE A N 1
ATOM 670 C CA . PHE A 1 85 ? -5.844 -3.073 4.343 1.00 91.75 85 PHE A CA 1
ATOM 671 C C . PHE A 1 85 ? -5.357 -3.524 2.956 1.00 91.75 85 PHE A C 1
ATOM 673 O O . PHE A 1 85 ? -4.951 -2.688 2.151 1.00 91.75 85 PHE A O 1
ATOM 680 N N . VAL A 1 86 ? -5.470 -4.815 2.624 1.00 88.81 86 VAL A N 1
ATOM 681 C CA . VAL A 1 86 ? -5.113 -5.322 1.285 1.00 88.81 86 VAL A CA 1
ATOM 682 C C . VAL A 1 86 ? -5.933 -4.636 0.186 1.00 88.81 86 VAL A C 1
ATOM 684 O O . VAL A 1 86 ? -5.374 -4.236 -0.830 1.00 88.81 86 VAL A O 1
ATOM 687 N N . LEU A 1 87 ? -7.232 -4.400 0.399 1.00 88.06 87 LEU A N 1
ATOM 688 C CA . LEU A 1 87 ? -8.041 -3.635 -0.560 1.00 88.06 87 LEU A CA 1
ATOM 689 C C . LEU A 1 87 ? -7.509 -2.215 -0.774 1.00 88.06 87 LEU A C 1
ATOM 691 O O . LEU A 1 87 ? -7.625 -1.686 -1.874 1.00 88.06 87 LEU A O 1
ATOM 695 N N . THR A 1 88 ? -6.931 -1.598 0.258 1.00 90.62 88 THR A N 1
ATOM 696 C CA . THR A 1 88 ? -6.370 -0.247 0.142 1.00 90.62 88 THR A CA 1
ATOM 697 C C . THR A 1 88 ? -5.018 -0.213 -0.557 1.00 90.62 88 THR A C 1
ATOM 699 O O . THR A 1 88 ? -4.693 0.815 -1.133 1.00 90.62 88 THR A O 1
ATOM 702 N N . ILE A 1 89 ? -4.249 -1.308 -0.566 1.00 89.69 89 ILE A N 1
ATOM 703 C CA . ILE A 1 89 ? -2.957 -1.349 -1.268 1.00 89.69 89 ILE A CA 1
ATOM 704 C C . ILE A 1 89 ? -3.092 -1.757 -2.740 1.00 89.69 89 ILE A C 1
ATOM 706 O O . ILE A 1 89 ? -2.231 -1.428 -3.552 1.00 89.69 89 ILE A O 1
ATOM 710 N N . GLU A 1 90 ? -4.185 -2.426 -3.110 1.00 88.31 90 GLU A N 1
ATOM 711 C CA . GLU A 1 90 ? -4.433 -2.870 -4.486 1.00 88.31 90 GLU A CA 1
ATOM 712 C C . GLU A 1 90 ? -4.392 -1.737 -5.535 1.00 88.31 90 GLU A C 1
ATOM 714 O O . GLU A 1 90 ? -3.770 -1.934 -6.579 1.00 88.31 90 GLU A O 1
ATOM 719 N N . PRO A 1 91 ? -4.925 -0.522 -5.284 1.00 88.62 91 PRO A N 1
ATOM 720 C CA . PRO A 1 91 ? -4.761 0.605 -6.201 1.00 88.62 91 PRO A CA 1
ATOM 721 C C . PRO A 1 91 ? -3.302 0.921 -6.552 1.00 88.62 91 PRO A C 1
ATOM 723 O O . PRO A 1 91 ? -3.024 1.252 -7.701 1.00 88.62 91 PRO A O 1
ATOM 726 N N . LEU A 1 92 ? -2.357 0.778 -5.613 1.00 90.00 92 LEU A N 1
ATOM 727 C CA . LEU A 1 92 ? -0.931 0.951 -5.910 1.00 90.00 92 LEU A CA 1
ATOM 728 C C . LEU A 1 92 ? -0.444 -0.115 -6.902 1.00 90.00 92 LEU A C 1
ATOM 730 O O . LEU A 1 92 ? 0.269 0.209 -7.850 1.00 90.00 92 LEU A O 1
ATOM 734 N N . SER A 1 93 ? -0.851 -1.373 -6.703 1.00 87.12 93 SER A N 1
ATOM 735 C CA . SER A 1 93 ? -0.540 -2.489 -7.611 1.00 87.12 93 SER A CA 1
ATOM 736 C C . SER A 1 93 ? -1.061 -2.226 -9.025 1.00 87.12 93 SER A C 1
ATOM 738 O O . SER A 1 93 ? -0.316 -2.373 -9.996 1.00 87.12 93 SER A O 1
ATOM 740 N N . GLU A 1 94 ? -2.320 -1.800 -9.149 1.00 84.88 94 GLU A N 1
ATOM 741 C CA . GLU A 1 94 ? -2.941 -1.475 -10.439 1.00 84.88 94 GLU A CA 1
ATOM 742 C C . GLU A 1 94 ? -2.270 -0.272 -11.115 1.00 84.88 94 GLU A C 1
ATOM 744 O O . GLU A 1 94 ? -1.948 -0.344 -12.298 1.00 84.88 94 GLU A O 1
ATOM 749 N N . MET A 1 95 ? -1.966 0.804 -10.378 1.00 85.50 95 MET A N 1
ATOM 750 C CA . MET A 1 95 ? -1.259 1.970 -10.932 1.00 85.50 95 MET A CA 1
ATOM 751 C C . MET A 1 95 ? 0.132 1.604 -11.469 1.00 85.50 95 MET A C 1
ATOM 753 O O . MET A 1 95 ? 0.525 2.084 -12.532 1.00 85.5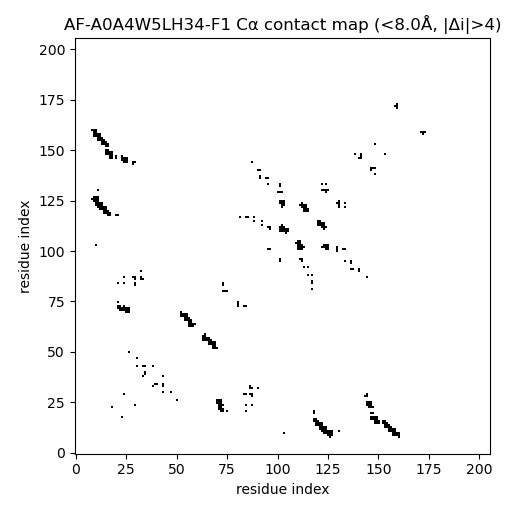0 95 MET A O 1
ATOM 757 N N . LEU A 1 96 ? 0.865 0.738 -10.760 1.00 86.94 96 LEU A N 1
ATOM 758 C CA . LEU A 1 96 ? 2.165 0.235 -11.209 1.00 86.94 96 LEU A CA 1
ATOM 759 C C . LEU A 1 96 ? 2.029 -0.644 -12.460 1.00 86.94 96 LEU A C 1
ATOM 761 O O . LEU A 1 96 ? 2.826 -0.503 -13.382 1.00 86.94 96 LEU A O 1
ATOM 765 N N . ARG A 1 97 ? 1.021 -1.526 -12.510 1.00 84.75 97 ARG A N 1
ATOM 766 C CA . ARG A 1 97 ? 0.773 -2.420 -13.656 1.00 84.75 97 ARG A CA 1
ATOM 767 C C . ARG A 1 97 ? 0.249 -1.695 -14.896 1.00 84.75 97 ARG A C 1
ATOM 769 O O . ARG A 1 97 ? 0.485 -2.170 -16.001 1.00 84.75 97 ARG A O 1
ATOM 776 N N . ALA A 1 98 ? -0.456 -0.580 -14.723 1.00 85.06 98 ALA A N 1
ATOM 777 C CA . ALA A 1 98 ? -1.049 0.180 -15.819 1.00 85.06 98 ALA A CA 1
ATOM 778 C C . ALA A 1 98 ? -0.037 1.031 -16.606 1.00 85.06 98 ALA A C 1
ATOM 780 O O . ALA A 1 98 ? -0.340 1.437 -17.728 1.00 85.06 98 ALA A O 1
ATOM 781 N N . LYS A 1 99 ? 1.142 1.333 -16.040 1.00 85.19 99 LYS A N 1
ATOM 782 C CA . LYS A 1 99 ? 2.186 2.110 -16.725 1.00 85.19 99 LYS A CA 1
ATOM 783 C C . LYS A 1 99 ? 3.157 1.171 -17.442 1.00 85.19 99 LYS A C 1
ATOM 785 O O . LYS A 1 99 ? 3.892 0.411 -16.814 1.00 85.19 99 LYS A O 1
ATOM 790 N N . ASP A 1 100 ? 3.173 1.265 -18.768 1.00 86.50 100 ASP A N 1
ATOM 791 C CA . ASP A 1 100 ? 4.095 0.509 -19.612 1.00 86.50 100 ASP A CA 1
ATOM 792 C C . ASP A 1 100 ? 5.561 0.862 -19.323 1.00 86.50 100 ASP A C 1
ATOM 794 O O . ASP A 1 100 ? 5.902 1.992 -18.967 1.00 86.50 100 ASP A O 1
ATOM 798 N N . GLY A 1 101 ? 6.447 -0.115 -19.521 1.00 85.31 101 GLY A N 1
ATOM 799 C CA . GLY A 1 101 ? 7.892 0.070 -19.368 1.00 85.31 101 GLY A CA 1
ATOM 800 C C . GLY A 1 101 ? 8.390 0.067 -17.922 1.00 85.31 101 GLY A C 1
ATOM 801 O O . GLY A 1 101 ? 9.582 0.280 -17.701 1.00 85.31 101 GLY A O 1
ATOM 802 N N . LEU A 1 102 ? 7.516 -0.201 -16.948 1.00 89.12 102 LEU A N 1
ATOM 803 C CA . LEU A 1 102 ? 7.909 -0.410 -15.559 1.00 89.12 102 LEU A CA 1
ATOM 804 C C . LEU A 1 102 ? 8.207 -1.875 -15.250 1.00 89.12 102 LEU A C 1
ATOM 806 O O . LEU A 1 102 ? 7.678 -2.801 -15.868 1.00 89.12 102 LEU A O 1
ATOM 810 N N . GLY A 1 103 ? 9.016 -2.077 -14.214 1.00 89.31 103 GLY A N 1
ATOM 811 C CA . GLY A 1 103 ? 9.292 -3.402 -13.694 1.00 89.31 103 GLY A CA 1
ATOM 812 C C . GLY A 1 103 ? 10.551 -4.043 -14.244 1.00 89.31 103 GLY A C 1
ATOM 813 O O . GLY A 1 103 ? 11.407 -3.397 -14.843 1.00 89.31 103 GLY A O 1
ATOM 814 N N . ILE A 1 104 ? 10.649 -5.348 -14.023 1.00 89.00 104 ILE A N 1
ATOM 815 C CA . ILE A 1 104 ? 11.675 -6.215 -14.597 1.00 89.00 104 ILE A CA 1
ATOM 816 C C . ILE A 1 104 ? 11.012 -7.386 -15.333 1.00 89.00 104 ILE A C 1
ATOM 818 O O . ILE A 1 104 ? 9.961 -7.874 -14.894 1.00 89.00 104 ILE A O 1
ATOM 822 N N . PRO A 1 105 ? 11.621 -7.887 -16.421 1.00 85.38 105 PRO A N 1
ATOM 823 C CA . PRO A 1 105 ? 11.115 -9.059 -17.114 1.00 85.38 105 PRO A CA 1
ATOM 824 C C . PRO A 1 105 ? 11.386 -10.324 -16.293 1.00 85.38 105 PRO A C 1
ATOM 826 O O . PRO A 1 105 ? 12.495 -10.552 -15.799 1.00 85.38 105 PRO A O 1
ATOM 829 N N . LEU A 1 106 ? 10.375 -11.179 -16.189 1.00 78.44 106 LEU A N 1
ATOM 830 C CA . LEU A 1 106 ? 10.469 -12.505 -15.595 1.00 78.44 106 LEU A CA 1
ATOM 831 C C . LEU A 1 106 ? 10.765 -13.562 -16.672 1.00 78.44 106 LEU A C 1
ATOM 833 O O . LEU A 1 106 ? 10.322 -13.423 -17.815 1.00 78.44 106 LEU A O 1
ATOM 837 N N . PRO A 1 107 ? 11.427 -14.682 -16.316 1.00 76.88 107 PRO A N 1
ATOM 838 C CA . PRO A 1 107 ? 11.693 -15.778 -17.255 1.00 76.88 107 PRO A CA 1
ATOM 839 C C . PRO A 1 107 ? 10.441 -16.368 -17.922 1.00 76.88 107 PRO A C 1
ATOM 841 O O . PRO A 1 107 ? 10.532 -16.969 -18.985 1.00 76.88 107 PRO A O 1
ATOM 844 N N . CYS A 1 108 ? 9.269 -16.200 -17.306 1.00 75.50 108 CYS A N 1
ATOM 845 C CA . CYS A 1 108 ? 7.982 -16.659 -17.823 1.00 75.50 108 CYS A CA 1
ATOM 846 C C . CYS A 1 108 ? 7.339 -15.715 -18.858 1.00 75.50 108 CYS A C 1
ATOM 848 O O . CYS A 1 108 ? 6.207 -15.963 -19.262 1.00 75.50 108 CYS A O 1
ATOM 850 N N . GLY A 1 109 ? 8.025 -14.643 -19.273 1.00 75.06 109 GLY A N 1
ATOM 851 C CA . GLY A 1 109 ? 7.533 -13.688 -20.274 1.00 75.06 109 GLY A CA 1
ATOM 852 C C . GLY A 1 109 ? 6.631 -12.581 -19.719 1.00 75.06 109 GLY A C 1
ATOM 853 O O . GLY A 1 109 ? 6.203 -11.714 -20.473 1.00 75.06 109 GLY A O 1
ATOM 854 N N . TYR A 1 110 ? 6.367 -12.582 -18.412 1.00 76.94 110 TYR A N 1
ATOM 855 C CA . TYR A 1 110 ? 5.634 -11.521 -17.722 1.00 76.94 110 TYR A CA 1
ATOM 856 C C . TYR A 1 110 ? 6.581 -10.450 -17.181 1.00 76.94 110 TYR A C 1
ATOM 858 O O . TYR A 1 110 ? 7.760 -10.712 -16.958 1.00 76.94 110 TYR A O 1
ATOM 866 N N . TRP A 1 111 ? 6.049 -9.263 -16.913 1.00 83.56 111 TRP A N 1
ATOM 867 C CA . TRP A 1 111 ? 6.760 -8.195 -16.214 1.00 83.56 111 TRP A CA 1
ATOM 868 C C . TRP A 1 111 ? 6.271 -8.099 -14.775 1.00 83.56 111 TRP A C 1
ATOM 870 O O . TRP A 1 111 ? 5.087 -8.304 -14.504 1.00 83.56 111 TRP A O 1
ATOM 880 N N . THR A 1 112 ? 7.178 -7.799 -13.847 1.00 85.00 112 THR A N 1
ATOM 881 C CA . THR A 1 112 ? 6.814 -7.507 -12.458 1.00 85.00 112 THR A CA 1
ATOM 882 C C . THR A 1 112 ? 7.319 -6.136 -12.049 1.00 85.00 112 THR A C 1
ATOM 884 O O . THR A 1 112 ? 8.506 -5.844 -12.167 1.00 85.00 112 THR A O 1
ATOM 887 N N . CYS A 1 113 ? 6.406 -5.300 -11.561 1.00 88.69 113 CYS A N 1
ATOM 888 C CA . CYS A 1 113 ? 6.726 -3.973 -11.038 1.00 88.69 113 CYS A CA 1
ATOM 889 C C . CYS A 1 113 ? 7.107 -4.003 -9.557 1.00 88.69 113 CYS A C 1
ATOM 891 O O . CYS A 1 113 ? 7.749 -3.078 -9.068 1.00 88.69 113 CYS A O 1
ATOM 893 N N . GLY A 1 114 ? 6.721 -5.054 -8.836 1.00 87.75 114 GLY A N 1
ATOM 894 C CA . GLY A 1 114 ? 6.937 -5.132 -7.404 1.00 87.75 114 GLY A CA 1
ATOM 895 C C . GLY A 1 114 ? 6.252 -6.321 -6.746 1.00 87.75 114 GLY A C 1
ATOM 896 O O . GLY A 1 114 ? 5.483 -7.052 -7.372 1.00 87.75 114 GLY A O 1
ATOM 897 N N . ALA A 1 115 ? 6.544 -6.499 -5.465 1.00 87.75 115 ALA A N 1
ATOM 898 C CA . ALA A 1 115 ? 5.877 -7.422 -4.564 1.00 87.75 115 ALA A CA 1
ATOM 899 C C . ALA A 1 115 ? 5.261 -6.612 -3.421 1.00 87.75 115 ALA A C 1
ATOM 901 O O . ALA A 1 115 ? 5.969 -5.878 -2.735 1.00 87.75 115 ALA A O 1
ATOM 902 N N . LEU A 1 116 ? 3.945 -6.717 -3.256 1.00 86.38 116 LEU A N 1
ATOM 903 C CA . LEU A 1 116 ? 3.185 -6.004 -2.234 1.00 86.38 116 LEU A CA 1
ATOM 904 C C . LEU A 1 116 ? 2.591 -7.049 -1.289 1.00 86.38 116 LEU A C 1
ATOM 906 O O . LEU A 1 116 ? 1.780 -7.877 -1.713 1.00 86.38 116 LEU A O 1
ATOM 910 N N . PHE A 1 117 ? 3.003 -7.031 -0.027 1.00 78.25 117 PHE A N 1
ATOM 911 C CA . PHE A 1 117 ? 2.489 -7.929 0.997 1.00 78.25 117 PHE A CA 1
ATOM 912 C C . PHE A 1 117 ? 2.251 -7.159 2.290 1.00 78.25 117 PHE A C 1
ATOM 914 O O . PHE A 1 117 ? 3.194 -6.807 2.987 1.00 78.25 117 PHE A O 1
ATOM 921 N N . ALA A 1 118 ? 0.978 -6.925 2.622 1.00 79.19 118 ALA A N 1
ATOM 922 C CA . ALA A 1 118 ? 0.619 -6.043 3.728 1.00 79.19 118 ALA A CA 1
ATOM 923 C C . ALA A 1 118 ? 1.418 -4.724 3.639 1.00 79.19 118 ALA A C 1
ATOM 925 O O . ALA A 1 118 ? 1.385 -4.069 2.598 1.00 79.19 118 ALA A O 1
ATOM 926 N N . ASP A 1 119 ? 2.095 -4.318 4.706 1.00 80.00 119 ASP A N 1
ATOM 927 C CA . ASP A 1 119 ? 2.892 -3.097 4.769 1.00 80.00 119 ASP A CA 1
ATOM 928 C C . ASP A 1 119 ? 4.268 -3.194 4.089 1.00 80.00 119 ASP A C 1
ATOM 930 O O . ASP A 1 119 ? 4.862 -2.153 3.800 1.00 80.00 119 ASP A O 1
ATOM 934 N N . ASP A 1 120 ? 4.725 -4.402 3.752 1.00 86.56 120 ASP A N 1
ATOM 935 C CA . ASP A 1 120 ? 5.967 -4.622 3.017 1.00 86.56 120 ASP A CA 1
ATOM 936 C C . ASP A 1 120 ? 5.735 -4.452 1.511 1.00 86.56 120 ASP A C 1
ATOM 938 O O . ASP A 1 120 ? 5.074 -5.264 0.850 1.00 86.56 120 ASP A O 1
ATOM 942 N N . VAL A 1 121 ? 6.323 -3.404 0.932 1.00 91.06 121 VAL A N 1
ATOM 943 C CA . VAL A 1 121 ? 6.291 -3.172 -0.516 1.00 91.06 121 VAL A CA 1
ATOM 944 C C . VAL A 1 121 ? 7.702 -3.146 -1.066 1.00 91.06 121 VAL A C 1
ATOM 946 O O . VAL A 1 121 ? 8.536 -2.355 -0.647 1.00 91.06 121 VAL A O 1
ATOM 949 N N . THR A 1 122 ? 7.970 -3.993 -2.052 1.00 94.38 122 THR A N 1
ATOM 950 C CA . THR A 1 122 ? 9.220 -3.977 -2.812 1.00 94.38 122 THR A CA 1
ATOM 951 C C . THR A 1 122 ? 8.920 -3.597 -4.250 1.00 94.38 122 THR A C 1
ATOM 953 O O . THR A 1 122 ? 8.125 -4.266 -4.900 1.00 94.38 122 THR A O 1
ATOM 956 N N . LEU A 1 123 ? 9.564 -2.557 -4.763 1.00 94.44 123 LEU A N 1
ATOM 957 C CA . LEU A 1 123 ? 9.552 -2.220 -6.182 1.00 94.44 123 LEU A CA 1
ATOM 958 C C . LEU A 1 123 ? 10.699 -2.930 -6.890 1.00 94.44 123 LEU A C 1
ATOM 960 O O . LEU A 1 123 ? 11.802 -3.010 -6.352 1.00 94.44 123 LEU A O 1
ATOM 964 N N . PHE A 1 124 ? 10.450 -3.402 -8.103 1.00 93.69 124 PHE A N 1
ATOM 965 C CA . PHE A 1 124 ? 11.488 -3.889 -9.001 1.00 93.69 124 PHE A CA 1
ATOM 966 C C . PHE A 1 124 ? 11.581 -2.942 -10.187 1.00 93.69 124 PHE A C 1
ATOM 968 O O . PHE A 1 124 ? 10.569 -2.682 -10.832 1.00 93.69 124 PHE A O 1
ATOM 975 N N . SER A 1 125 ? 12.773 -2.441 -10.487 1.00 90.62 125 SER A N 1
ATOM 976 C CA . SER A 1 125 ? 12.979 -1.450 -11.548 1.00 90.62 125 SER A CA 1
ATOM 977 C C . SER A 1 125 ? 14.091 -1.912 -12.477 1.00 90.62 125 SER A C 1
ATOM 979 O O . SER A 1 125 ? 15.136 -2.366 -12.010 1.00 90.62 125 SER A O 1
ATOM 981 N N . ASP A 1 126 ? 13.909 -1.789 -13.791 1.00 89.56 126 ASP A N 1
ATOM 982 C CA . ASP A 1 126 ? 14.950 -2.211 -14.738 1.00 89.56 126 ASP A CA 1
ATOM 983 C C . ASP A 1 126 ? 16.194 -1.307 -14.681 1.00 89.56 126 ASP A C 1
ATOM 985 O O . ASP A 1 126 ? 17.314 -1.761 -14.893 1.00 89.56 126 ASP A O 1
ATOM 989 N N . ASN A 1 127 ? 16.004 -0.031 -14.343 1.00 84.38 127 ASN A N 1
ATOM 990 C CA . ASN A 1 127 ? 17.053 0.980 -14.241 1.00 84.38 127 ASN A CA 1
ATOM 991 C C . ASN A 1 127 ? 16.625 2.122 -13.285 1.00 84.38 127 ASN A C 1
ATOM 993 O O . ASN A 1 127 ? 15.459 2.178 -12.878 1.00 84.38 127 ASN A O 1
ATOM 997 N N . PRO A 1 128 ? 17.527 3.060 -12.928 1.00 81.69 128 PRO A N 1
ATOM 998 C CA . PRO A 1 128 ? 17.195 4.173 -12.036 1.00 81.69 128 PRO A CA 1
ATOM 999 C C . PRO A 1 128 ? 16.057 5.085 -12.518 1.00 81.69 128 PRO A C 1
ATOM 1001 O O . PRO A 1 128 ? 15.320 5.600 -11.684 1.00 81.69 128 PRO A O 1
ATOM 1004 N N . ALA A 1 129 ? 15.876 5.277 -13.830 1.00 84.19 129 ALA A N 1
ATOM 1005 C CA . ALA A 1 129 ? 14.776 6.094 -14.351 1.00 84.19 129 ALA A CA 1
ATOM 1006 C C . ALA A 1 129 ? 13.417 5.413 -14.114 1.00 84.19 129 ALA A C 1
ATOM 1008 O O . ALA A 1 129 ? 12.496 6.047 -13.609 1.00 84.19 129 ALA A O 1
ATOM 1009 N N . CYS A 1 130 ? 13.340 4.097 -14.343 1.00 85.88 130 CYS A N 1
ATOM 1010 C CA . CYS A 1 130 ? 12.168 3.290 -13.997 1.00 85.88 130 CYS A CA 1
ATOM 1011 C C . CYS A 1 130 ? 11.828 3.377 -12.497 1.00 85.88 130 CYS A C 1
ATOM 1013 O O . CYS A 1 130 ? 10.651 3.379 -12.141 1.00 85.88 130 CYS A O 1
ATOM 1015 N N . LEU A 1 131 ? 12.827 3.454 -11.607 1.00 86.25 131 LEU A N 1
ATOM 1016 C CA . LEU A 1 131 ? 12.574 3.633 -10.173 1.00 86.25 131 LEU A CA 1
ATOM 1017 C C . LEU A 1 131 ? 11.964 5.007 -9.873 1.00 86.25 131 LEU A C 1
ATOM 1019 O O . LEU A 1 131 ? 11.032 5.090 -9.077 1.00 86.25 131 LEU A O 1
ATOM 1023 N N . VAL A 1 132 ? 12.463 6.077 -10.501 1.00 85.38 132 VAL A N 1
ATOM 1024 C CA . VAL A 1 132 ? 11.889 7.426 -10.346 1.00 85.38 132 VAL A CA 1
ATOM 1025 C C . VAL A 1 132 ? 10.417 7.424 -10.761 1.00 85.38 132 VAL A C 1
ATOM 1027 O O . VAL A 1 132 ? 9.572 7.857 -9.982 1.00 85.38 132 VAL A O 1
ATOM 1030 N N . ASP A 1 133 ? 10.100 6.822 -11.909 1.00 87.06 133 ASP A N 1
ATOM 1031 C CA . ASP A 1 133 ? 8.721 6.672 -12.383 1.00 87.06 133 ASP A CA 1
ATOM 1032 C C . ASP A 1 133 ? 7.822 5.895 -11.402 1.00 87.06 133 ASP A C 1
ATOM 1034 O O . ASP A 1 133 ? 6.653 6.239 -11.212 1.00 87.06 133 ASP A O 1
ATOM 1038 N N . GLN A 1 134 ? 8.342 4.830 -10.783 1.00 91.12 134 GLN A N 1
ATOM 1039 C CA . GLN A 1 134 ? 7.601 4.054 -9.784 1.00 91.12 134 GLN A CA 1
ATOM 1040 C C . GLN A 1 134 ? 7.401 4.834 -8.480 1.00 91.12 134 GLN A C 1
ATOM 1042 O O . GLN A 1 134 ? 6.346 4.720 -7.857 1.00 91.12 134 GLN A O 1
ATOM 1047 N N . LEU A 1 135 ? 8.380 5.639 -8.060 1.00 89.31 135 LEU A N 1
ATOM 1048 C CA . LEU A 1 135 ? 8.262 6.472 -6.863 1.00 89.31 135 LEU A CA 1
ATOM 1049 C C . LEU A 1 135 ? 7.245 7.605 -7.047 1.00 89.31 135 LEU A C 1
ATOM 1051 O O . LEU A 1 135 ? 6.506 7.888 -6.107 1.00 89.31 135 LEU A O 1
ATOM 1055 N N . GLU A 1 136 ? 7.125 8.185 -8.243 1.00 88.50 136 GLU A N 1
ATOM 1056 C CA . GLU A 1 136 ? 6.054 9.147 -8.556 1.00 88.50 136 GLU A CA 1
ATOM 1057 C C . GLU A 1 136 ? 4.659 8.516 -8.405 1.00 88.50 136 GLU A C 1
ATOM 1059 O O . GLU A 1 136 ? 3.750 9.119 -7.827 1.00 88.50 136 GLU A O 1
ATOM 1064 N N . ILE A 1 137 ? 4.494 7.265 -8.851 1.00 90.94 137 ILE A N 1
ATOM 1065 C CA . ILE A 1 137 ? 3.258 6.494 -8.641 1.00 90.94 137 ILE A CA 1
ATOM 1066 C C . ILE A 1 137 ? 2.995 6.276 -7.146 1.00 90.94 137 ILE A C 1
ATOM 1068 O O . ILE A 1 137 ? 1.866 6.461 -6.685 1.00 90.94 137 ILE A O 1
ATOM 1072 N N . VAL A 1 138 ? 4.025 5.914 -6.376 1.00 92.50 138 VAL A N 1
ATOM 1073 C CA . VAL A 1 138 ? 3.914 5.736 -4.920 1.00 92.50 138 VAL A CA 1
ATOM 1074 C C . VAL A 1 138 ? 3.508 7.040 -4.233 1.00 92.50 138 VAL A C 1
ATOM 1076 O O . VAL A 1 138 ? 2.678 7.014 -3.324 1.00 92.50 138 VAL A O 1
ATOM 1079 N N . GLU A 1 139 ? 4.047 8.183 -4.656 1.00 89.00 139 GLU A N 1
ATOM 1080 C CA . GLU A 1 139 ? 3.683 9.498 -4.118 1.00 89.00 139 GLU A CA 1
ATOM 1081 C C . GLU A 1 139 ? 2.223 9.858 -4.425 1.00 89.00 139 GLU A C 1
ATOM 1083 O O . GLU A 1 139 ? 1.496 10.282 -3.520 1.00 89.00 139 GLU A O 1
ATOM 1088 N N . ALA A 1 140 ? 1.758 9.613 -5.654 1.00 86.62 140 ALA A N 1
ATOM 1089 C CA . ALA A 1 140 ? 0.357 9.795 -6.031 1.00 86.62 140 ALA A CA 1
ATOM 1090 C C . ALA A 1 140 ? -0.582 8.887 -5.213 1.00 86.62 140 ALA A C 1
ATOM 1092 O O . ALA A 1 140 ? -1.606 9.346 -4.696 1.00 86.62 140 ALA A O 1
ATOM 1093 N N . TYR A 1 141 ? -0.202 7.622 -5.017 1.00 91.56 141 TYR A N 1
ATOM 1094 C CA . TYR A 1 141 ? -0.918 6.700 -4.135 1.00 91.56 141 TYR A CA 1
ATOM 1095 C C . TYR A 1 141 ? -0.962 7.205 -2.686 1.00 91.56 141 TYR A C 1
ATOM 1097 O O . TYR A 1 141 ? -2.027 7.187 -2.066 1.00 91.56 141 TYR A O 1
ATOM 1105 N N . CYS A 1 142 ? 0.155 7.689 -2.133 1.00 91.69 142 CYS A N 1
ATOM 1106 C CA . CYS A 1 142 ? 0.198 8.249 -0.777 1.00 91.69 142 CYS A CA 1
ATOM 1107 C C . CYS A 1 142 ? -0.760 9.438 -0.622 1.00 91.69 142 CYS A C 1
ATOM 1109 O O . CYS A 1 142 ? -1.471 9.529 0.381 1.00 91.69 142 CYS A O 1
ATOM 1111 N N . ALA A 1 143 ? -0.811 10.322 -1.624 1.00 87.12 143 ALA A N 1
ATOM 1112 C CA . ALA A 1 143 ? -1.685 11.492 -1.610 1.00 87.12 143 ALA A CA 1
ATOM 1113 C C . ALA A 1 143 ? -3.177 11.116 -1.566 1.00 87.12 143 ALA A C 1
ATOM 1115 O O . ALA A 1 143 ? -3.948 11.787 -0.882 1.00 87.12 143 ALA A O 1
ATOM 1116 N N . GLY A 1 144 ? -3.580 10.043 -2.257 1.00 84.19 144 GLY A N 1
ATOM 1117 C CA . GLY A 1 144 ? -4.969 9.570 -2.272 1.00 84.19 144 GLY A CA 1
ATOM 1118 C C . GLY A 1 144 ? -5.351 8.668 -1.093 1.00 84.19 144 GLY A C 1
ATOM 1119 O O . GLY A 1 144 ? -6.457 8.774 -0.572 1.00 84.19 144 GLY A O 1
ATOM 1120 N N . SER A 1 145 ? -4.446 7.788 -0.660 1.00 90.50 145 SER A N 1
ATOM 1121 C CA . SER A 1 145 ? -4.725 6.757 0.357 1.00 90.50 145 SER A CA 1
ATOM 1122 C C . SER A 1 145 ? -4.521 7.219 1.801 1.00 90.50 145 SER A C 1
ATOM 1124 O O . SER A 1 145 ? -4.966 6.551 2.739 1.00 90.50 145 SER A O 1
ATOM 1126 N N . GLY A 1 146 ? -3.799 8.326 1.999 1.00 91.19 146 GLY A N 1
ATOM 1127 C CA . GLY A 1 146 ? -3.329 8.758 3.316 1.00 91.19 146 GLY A CA 1
ATOM 1128 C C . GLY A 1 146 ? -2.100 7.990 3.823 1.00 91.19 146 GLY A C 1
ATOM 1129 O O . GLY A 1 146 ? -1.602 8.300 4.916 1.00 91.19 146 GLY A O 1
ATOM 1130 N N . ALA A 1 147 ? -1.584 7.027 3.046 1.00 93.94 147 ALA A N 1
ATOM 1131 C CA . ALA A 1 147 ? -0.324 6.352 3.330 1.00 93.94 147 ALA A CA 1
ATOM 1132 C C . ALA A 1 147 ? 0.842 7.353 3.365 1.00 93.94 147 ALA A C 1
ATOM 1134 O O . ALA A 1 147 ? 0.790 8.439 2.789 1.00 93.94 147 ALA A O 1
ATOM 1135 N N . GLN A 1 148 ? 1.914 6.994 4.071 1.00 94.31 148 GLN A N 1
ATOM 1136 C CA . GLN A 1 148 ? 3.110 7.827 4.139 1.00 94.31 148 GLN A CA 1
ATOM 1137 C C . GLN A 1 148 ? 4.364 6.975 4.025 1.00 94.31 148 GLN A C 1
ATOM 1139 O O . GLN A 1 148 ? 4.637 6.152 4.898 1.00 94.31 148 GLN A O 1
ATOM 1144 N N . LEU A 1 149 ? 5.149 7.229 2.983 1.00 91.62 149 LEU A N 1
ATOM 1145 C CA . LEU A 1 149 ? 6.447 6.600 2.795 1.00 91.62 149 LEU A CA 1
ATOM 1146 C C . LEU A 1 149 ? 7.477 7.142 3.801 1.00 91.62 149 LEU A C 1
ATOM 1148 O O . LEU A 1 149 ? 7.638 8.356 3.954 1.00 91.62 149 LEU A O 1
ATOM 1152 N N . ASN A 1 150 ? 8.204 6.243 4.456 1.00 89.38 150 ASN A N 1
ATOM 1153 C CA . ASN A 1 150 ? 9.368 6.544 5.274 1.00 89.38 150 ASN A CA 1
ATOM 1154 C C . ASN A 1 150 ? 10.641 6.430 4.428 1.00 89.38 150 ASN A C 1
ATOM 1156 O O . ASN A 1 150 ? 11.174 5.339 4.215 1.00 89.38 150 ASN A O 1
ATOM 1160 N N . ARG A 1 151 ? 11.146 7.564 3.940 1.00 82.94 151 ARG A N 1
ATOM 1161 C CA . ARG A 1 151 ? 12.334 7.579 3.073 1.00 82.94 151 ARG A CA 1
ATOM 1162 C C . ARG A 1 151 ? 13.598 7.104 3.793 1.00 82.94 151 ARG A C 1
ATOM 1164 O O . ARG A 1 151 ? 14.423 6.448 3.172 1.00 82.94 151 ARG A O 1
ATOM 1171 N N . ASP A 1 152 ? 13.718 7.367 5.092 1.00 82.25 152 ASP A N 1
ATOM 1172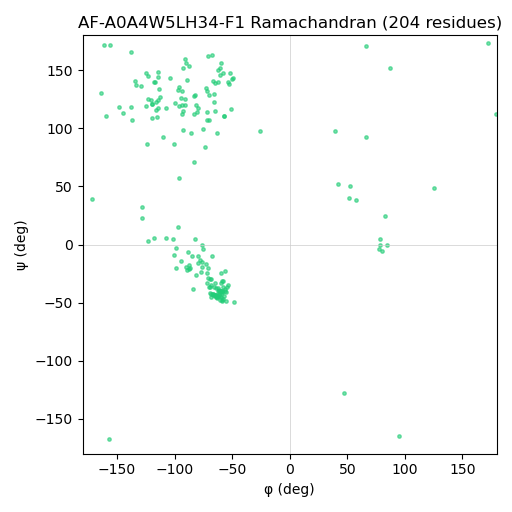 C CA . ASP A 1 152 ? 14.910 7.010 5.873 1.00 82.25 152 ASP A CA 1
ATOM 1173 C C . ASP A 1 152 ? 15.012 5.498 6.107 1.00 82.25 152 ASP A C 1
ATOM 1175 O O . ASP A 1 152 ? 16.110 4.926 6.149 1.00 82.25 152 ASP A O 1
ATOM 1179 N N . LYS A 1 153 ? 13.858 4.838 6.243 1.00 81.81 153 LYS A N 1
ATOM 1180 C CA . LYS A 1 153 ? 13.762 3.385 6.414 1.00 81.81 153 LYS A CA 1
ATOM 1181 C C . LYS A 1 153 ? 13.677 2.618 5.101 1.00 81.81 153 LYS A C 1
ATOM 1183 O O . LYS A 1 153 ? 14.063 1.455 5.080 1.00 81.81 153 LYS A O 1
ATOM 1188 N N . SER A 1 154 ? 13.251 3.263 4.019 1.00 86.81 154 SER A N 1
ATOM 1189 C CA . SER A 1 154 ? 13.257 2.655 2.689 1.00 86.81 154 SER A CA 1
ATOM 1190 C C . SER A 1 154 ? 14.692 2.420 2.211 1.00 86.81 154 SER A C 1
ATOM 1192 O O . SER A 1 154 ? 15.584 3.240 2.453 1.00 86.81 154 SER A O 1
ATOM 1194 N N . LYS A 1 155 ? 14.938 1.290 1.544 1.00 87.88 155 LYS A N 1
ATOM 1195 C CA . LYS A 1 155 ? 16.275 0.879 1.087 1.00 87.88 155 LYS A CA 1
ATOM 1196 C C . LYS A 1 155 ? 16.222 0.388 -0.350 1.00 87.88 155 LYS A C 1
ATOM 1198 O O . LYS A 1 155 ? 15.313 -0.342 -0.720 1.00 87.88 155 LYS A O 1
ATOM 1203 N N . THR A 1 156 ? 17.235 0.731 -1.137 1.00 85.00 156 THR A N 1
ATOM 1204 C CA . THR A 1 156 ? 17.402 0.222 -2.503 1.00 85.00 156 THR A CA 1
ATOM 1205 C C . THR A 1 156 ? 18.642 -0.650 -2.574 1.00 85.00 156 THR A C 1
ATOM 1207 O O . THR A 1 156 ? 19.706 -0.255 -2.100 1.00 85.00 156 THR A O 1
ATOM 1210 N N . ILE A 1 157 ? 18.507 -1.811 -3.206 1.00 87.00 157 ILE A N 1
ATOM 1211 C CA . ILE A 1 157 ? 19.615 -2.691 -3.565 1.00 87.00 157 ILE A CA 1
ATOM 1212 C C . ILE A 1 157 ? 19.733 -2.780 -5.086 1.00 87.00 157 ILE A C 1
ATOM 1214 O O . ILE A 1 157 ? 18.737 -2.721 -5.810 1.00 87.00 157 ILE A O 1
ATOM 1218 N N . VAL A 1 158 ? 20.961 -2.950 -5.570 1.00 83.44 158 VAL A N 1
ATOM 1219 C CA . VAL A 1 158 ? 21.236 -3.201 -6.987 1.00 83.44 158 VAL A CA 1
ATOM 1220 C C . VAL A 1 158 ? 21.238 -4.708 -7.226 1.00 83.44 158 VAL A C 1
ATOM 1222 O O . VAL A 1 158 ? 21.970 -5.456 -6.580 1.00 83.44 158 VAL A O 1
ATOM 1225 N N . LEU A 1 159 ? 20.420 -5.156 -8.168 1.00 77.44 159 LEU A N 1
ATOM 1226 C CA . LEU A 1 159 ? 20.388 -6.519 -8.674 1.00 77.44 159 LEU A CA 1
ATOM 1227 C C . LEU A 1 159 ? 21.494 -6.662 -9.739 1.00 77.44 159 LEU A C 1
ATOM 1229 O O . LEU A 1 159 ? 21.621 -5.837 -10.641 1.00 77.44 159 LEU A O 1
ATOM 1233 N N . ASN A 1 160 ? 22.331 -7.691 -9.591 1.00 69.00 160 ASN A N 1
ATOM 1234 C CA . ASN A 1 160 ? 23.603 -7.878 -10.303 1.00 69.00 160 ASN A CA 1
ATOM 1235 C C . ASN A 1 160 ? 23.520 -7.695 -11.841 1.00 69.00 160 ASN A C 1
ATOM 1237 O O . ASN A 1 160 ? 22.570 -8.141 -12.481 1.00 69.00 160 ASN A O 1
ATOM 1241 N N . ASN A 1 161 ? 24.569 -7.108 -12.434 1.00 54.75 161 ASN A N 1
ATOM 1242 C CA . ASN A 1 161 ? 24.685 -6.764 -13.862 1.00 54.75 161 ASN A CA 1
ATOM 1243 C C . ASN A 1 161 ? 25.454 -7.814 -14.703 1.00 54.75 161 ASN A C 1
ATOM 1245 O O . ASN A 1 161 ? 25.911 -7.541 -15.813 1.00 54.75 161 ASN A O 1
ATOM 1249 N N . GLN A 1 162 ? 25.668 -9.024 -14.179 1.00 46.25 162 GLN A N 1
ATOM 1250 C CA . GLN A 1 162 ? 26.327 -10.088 -14.939 1.00 46.25 162 GLN A CA 1
ATOM 1251 C C . GLN A 1 162 ? 25.295 -10.939 -15.685 1.00 46.25 162 GLN A C 1
ATOM 1253 O O . GLN A 1 162 ? 24.426 -11.562 -15.075 1.00 46.25 162 GLN A O 1
ATOM 1258 N N . ARG A 1 163 ? 25.406 -10.972 -17.025 1.00 40.56 163 ARG A N 1
ATOM 1259 C CA . ARG A 1 163 ? 24.679 -11.924 -17.885 1.00 40.56 163 ARG A CA 1
ATOM 1260 C C . ARG A 1 163 ? 24.871 -13.342 -17.331 1.00 40.56 163 ARG A C 1
ATOM 1262 O O . ARG A 1 163 ? 25.980 -13.643 -16.887 1.00 40.56 163 ARG A O 1
ATOM 1269 N N . PRO A 1 164 ? 23.852 -14.220 -17.380 1.00 40.12 164 PRO A N 1
ATOM 1270 C CA . PRO A 1 164 ? 24.009 -15.595 -16.929 1.00 40.12 164 PRO A CA 1
ATOM 1271 C C . PRO A 1 164 ? 25.155 -16.247 -17.711 1.00 40.12 164 PRO A C 1
ATOM 1273 O O . PRO A 1 164 ? 25.064 -16.440 -18.923 1.00 40.12 164 PRO A O 1
ATOM 1276 N N . VAL A 1 165 ? 26.262 -16.523 -17.020 1.00 37.97 165 VAL A N 1
ATOM 1277 C CA . VAL A 1 165 ? 27.369 -17.306 -17.568 1.00 37.97 165 VAL A CA 1
ATOM 1278 C C . VAL A 1 165 ? 26.813 -18.711 -17.775 1.00 37.97 165 VAL A C 1
ATOM 1280 O O . VAL A 1 165 ? 26.234 -19.288 -16.857 1.00 37.97 165 VAL A O 1
ATOM 1283 N N . GLY A 1 166 ? 26.874 -19.201 -19.014 1.00 36.16 166 GLY A N 1
ATOM 1284 C CA . GLY A 1 166 ? 26.217 -20.439 -19.423 1.00 36.16 166 GLY A CA 1
ATOM 1285 C C . GLY A 1 166 ? 26.575 -21.632 -18.533 1.00 36.16 166 GLY A C 1
ATOM 1286 O O . GLY A 1 166 ? 27.732 -21.805 -18.164 1.00 36.16 166 GLY A O 1
ATOM 1287 N N . GLY A 1 167 ? 25.569 -22.465 -18.239 1.00 36.03 167 GLY A N 1
ATOM 1288 C CA . GLY A 1 167 ? 25.744 -23.744 -17.541 1.00 36.03 167 GLY A CA 1
ATOM 1289 C C . GLY A 1 167 ? 24.900 -23.952 -16.272 1.00 36.03 167 GLY A C 1
ATOM 1290 O O . GLY A 1 167 ? 25.442 -24.418 -15.283 1.00 36.03 167 GLY A O 1
ATOM 1291 N N . TRP A 1 168 ? 23.585 -23.682 -16.316 1.00 31.44 168 TRP A N 1
ATOM 1292 C CA . TRP A 1 168 ? 22.563 -24.065 -15.306 1.00 31.44 168 TRP A CA 1
ATOM 1293 C C . TRP A 1 168 ? 22.670 -23.404 -13.895 1.00 31.44 168 TRP A C 1
ATOM 1295 O O . TRP A 1 168 ? 23.549 -22.587 -13.658 1.00 31.44 168 TRP A O 1
ATOM 1305 N N . PRO A 1 169 ? 21.670 -23.561 -12.999 1.00 37.38 169 PRO A N 1
ATOM 1306 C CA . PRO A 1 169 ? 20.677 -22.548 -12.648 1.00 37.38 169 PRO A CA 1
ATOM 1307 C C . PRO A 1 169 ? 20.820 -22.098 -11.180 1.00 37.38 169 PRO A C 1
ATOM 1309 O O . PRO A 1 169 ? 20.613 -22.874 -10.250 1.00 37.38 169 PRO A O 1
ATOM 1312 N N . GLY A 1 170 ? 21.128 -20.831 -10.929 1.00 32.09 170 GLY A N 1
ATOM 1313 C CA . GLY A 1 170 ? 21.284 -20.381 -9.549 1.00 32.09 170 GLY A CA 1
ATOM 1314 C C . GLY A 1 170 ? 21.663 -18.920 -9.474 1.00 32.09 170 GLY A C 1
ATOM 1315 O O . GLY A 1 170 ? 22.738 -18.526 -9.899 1.00 32.09 170 GLY A O 1
ATOM 1316 N N . LEU A 1 171 ? 20.724 -18.136 -8.960 1.00 30.72 171 LEU A N 1
ATOM 1317 C CA . LEU A 1 171 ? 20.838 -16.766 -8.482 1.00 30.72 171 LEU A CA 1
ATOM 1318 C C . LEU A 1 171 ? 22.264 -16.391 -8.008 1.00 30.72 171 LEU A C 1
ATOM 1320 O O . LEU A 1 171 ? 22.623 -16.638 -6.861 1.00 30.72 171 LEU A O 1
ATOM 1324 N N . ASN A 1 172 ? 23.058 -15.733 -8.858 1.00 31.38 172 ASN A N 1
ATOM 1325 C CA . ASN A 1 172 ? 24.302 -15.079 -8.437 1.00 31.38 172 ASN A CA 1
ATOM 1326 C C . ASN A 1 172 ? 23.972 -13.694 -7.863 1.00 31.38 172 ASN A C 1
ATOM 1328 O O . ASN A 1 172 ? 24.217 -12.656 -8.487 1.00 31.38 172 ASN A O 1
ATOM 1332 N N . LEU A 1 173 ? 23.361 -13.701 -6.676 1.00 33.09 173 LEU A N 1
ATOM 1333 C CA . LEU A 1 173 ? 23.208 -12.526 -5.826 1.00 33.09 173 LEU A CA 1
ATOM 1334 C C . LEU A 1 173 ? 24.580 -12.269 -5.178 1.00 33.09 173 LEU A C 1
ATOM 1336 O O . LEU A 1 173 ? 24.947 -12.942 -4.218 1.00 33.09 173 LEU A O 1
ATOM 1340 N N . LEU A 1 174 ? 25.367 -11.328 -5.713 1.00 31.36 174 LEU A N 1
ATOM 1341 C CA . LEU A 1 174 ? 26.486 -10.755 -4.959 1.00 31.36 174 LEU A CA 1
ATOM 1342 C C . LEU A 1 174 ? 25.888 -9.830 -3.904 1.00 31.36 174 LEU A C 1
ATOM 1344 O O . LEU A 1 174 ? 25.703 -8.633 -4.097 1.00 31.36 174 LEU A O 1
ATOM 1348 N N . ILE A 1 175 ? 25.514 -10.462 -2.806 1.00 31.30 175 ILE A N 1
ATOM 1349 C CA . ILE A 1 175 ? 25.178 -9.833 -1.551 1.00 31.30 175 ILE A CA 1
ATOM 1350 C C . ILE A 1 175 ? 26.497 -9.331 -0.960 1.00 31.30 175 ILE A C 1
ATOM 1352 O O 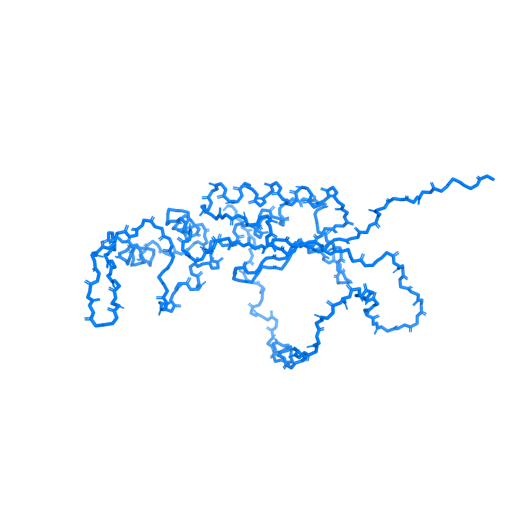. ILE A 1 175 ? 27.303 -10.134 -0.497 1.00 31.30 175 ILE A O 1
ATOM 1356 N N . ASN A 1 176 ? 26.729 -8.020 -0.968 1.00 26.03 176 ASN A N 1
ATOM 1357 C CA . ASN A 1 176 ? 27.609 -7.442 0.038 1.00 26.03 176 ASN A CA 1
ATOM 1358 C C . ASN A 1 176 ? 26.721 -7.158 1.254 1.00 26.03 176 ASN A C 1
ATOM 1360 O O . ASN A 1 176 ? 25.967 -6.187 1.262 1.00 26.03 176 ASN A O 1
ATOM 1364 N N . LEU A 1 177 ? 26.714 -8.089 2.204 1.00 30.94 177 LEU A N 1
ATOM 1365 C CA . LEU A 1 177 ? 26.109 -7.903 3.514 1.00 30.94 177 LEU A CA 1
ATOM 1366 C C . LEU A 1 177 ? 27.227 -8.083 4.519 1.00 30.94 177 LEU A C 1
ATOM 1368 O O . LEU A 1 177 ? 27.642 -9.210 4.791 1.00 30.94 177 LEU A O 1
ATOM 1372 N N . ASP A 1 178 ? 27.629 -6.979 5.127 1.00 27.83 178 ASP A N 1
ATOM 1373 C CA . ASP A 1 178 ? 27.914 -7.055 6.545 1.00 27.83 178 ASP A CA 1
ATOM 1374 C C . ASP A 1 178 ? 26.583 -7.420 7.240 1.00 27.83 178 ASP A C 1
ATOM 1376 O O . ASP A 1 178 ? 25.691 -6.598 7.433 1.00 27.83 178 ASP A O 1
ATOM 1380 N N . GLU A 1 179 ? 26.473 -8.736 7.464 1.00 40.31 179 GLU A N 1
ATOM 1381 C CA . GLU A 1 179 ? 25.634 -9.502 8.395 1.00 40.31 179 GLU A CA 1
ATOM 1382 C C . GLU A 1 179 ? 24.100 -9.526 8.228 1.00 40.31 179 GLU A C 1
ATOM 1384 O O . GLU A 1 179 ? 23.381 -8.792 8.894 1.00 40.31 179 GLU A O 1
ATOM 1389 N N . VAL A 1 180 ? 23.571 -10.526 7.498 1.00 27.78 180 VAL A N 1
ATOM 1390 C CA . VAL A 1 180 ? 22.277 -11.170 7.840 1.00 27.78 180 VAL A CA 1
ATOM 1391 C C . VAL A 1 180 ? 22.323 -12.665 7.497 1.00 27.78 180 VAL A C 1
ATOM 1393 O O . VAL A 1 180 ? 22.390 -13.056 6.329 1.00 27.78 180 VAL A O 1
ATOM 1396 N N . SER A 1 181 ? 22.282 -13.518 8.522 1.00 28.56 181 SER A N 1
ATOM 1397 C CA . SER A 1 181 ? 22.369 -14.976 8.416 1.00 28.56 181 SER A CA 1
ATOM 1398 C C . SER A 1 181 ? 20.987 -15.662 8.396 1.00 28.56 181 SER A C 1
ATOM 1400 O O . SER A 1 181 ? 20.189 -15.573 9.320 1.00 28.56 181 SER A O 1
ATOM 1402 N N . THR A 1 182 ? 20.728 -16.368 7.289 1.00 36.47 182 THR A N 1
ATOM 1403 C CA . THR A 1 182 ? 20.089 -17.701 7.179 1.00 36.47 182 THR A CA 1
ATOM 1404 C C . THR A 1 182 ? 18.906 -18.071 8.099 1.00 36.47 182 THR A C 1
ATOM 1406 O O . THR A 1 182 ? 19.178 -18.638 9.150 1.00 36.47 182 THR A O 1
ATOM 1409 N N . LEU A 1 183 ? 17.624 -17.958 7.668 1.00 31.41 183 LEU A N 1
ATOM 1410 C CA . LEU A 1 183 ? 16.549 -18.870 8.161 1.00 31.41 183 LEU A CA 1
ATOM 1411 C C . LEU A 1 183 ? 15.128 -18.851 7.503 1.00 31.41 183 LEU A C 1
ATOM 1413 O O . LEU A 1 183 ? 14.156 -19.008 8.229 1.00 31.41 183 LEU A O 1
ATOM 1417 N N . TRP A 1 184 ? 14.905 -18.718 6.185 1.00 30.98 184 TRP A N 1
ATOM 1418 C CA . TRP A 1 184 ? 13.497 -18.745 5.674 1.00 30.98 184 TRP A CA 1
ATOM 1419 C C . TRP A 1 184 ? 13.198 -19.717 4.527 1.00 30.98 184 TRP A C 1
ATOM 1421 O O . TRP A 1 184 ? 12.209 -19.574 3.812 1.00 30.98 184 TRP A O 1
ATOM 1431 N N . ARG A 1 185 ? 14.014 -20.766 4.375 1.00 33.72 185 ARG A N 1
ATOM 1432 C CA . ARG A 1 185 ? 13.856 -21.774 3.309 1.00 33.72 185 ARG A CA 1
ATOM 1433 C C . ARG A 1 185 ? 12.604 -22.668 3.405 1.00 33.72 185 ARG A C 1
ATOM 1435 O O . ARG A 1 185 ? 12.299 -23.318 2.412 1.00 33.72 185 ARG A O 1
ATOM 1442 N N . ASP A 1 186 ? 11.834 -22.661 4.494 1.00 34.88 186 ASP A N 1
ATOM 1443 C CA . ASP A 1 186 ? 10.839 -23.727 4.726 1.00 34.88 186 ASP A CA 1
ATOM 1444 C C . ASP A 1 186 ? 9.372 -23.397 4.386 1.00 34.88 186 ASP A C 1
ATOM 1446 O O . ASP A 1 186 ? 8.544 -24.303 4.328 1.00 34.88 186 ASP A O 1
ATOM 1450 N N . ILE A 1 187 ? 9.012 -22.146 4.080 1.00 34.62 187 ILE A N 1
ATOM 1451 C CA . ILE A 1 187 ? 7.586 -21.769 3.917 1.00 34.62 187 ILE A CA 1
ATOM 1452 C C . ILE A 1 187 ? 7.084 -21.930 2.461 1.00 34.62 187 ILE A C 1
ATOM 1454 O O . ILE A 1 187 ? 5.889 -22.095 2.211 1.00 34.62 187 ILE A O 1
ATOM 1458 N N . TRP A 1 188 ? 7.991 -21.976 1.477 1.00 34.81 188 TRP A N 1
ATOM 1459 C CA . TRP A 1 188 ? 7.667 -21.952 0.038 1.00 34.81 188 TRP A CA 1
ATOM 1460 C C . TRP A 1 188 ? 7.010 -23.236 -0.515 1.00 34.81 188 TRP A C 1
ATOM 1462 O O . TRP A 1 188 ? 6.364 -23.214 -1.562 1.00 34.81 188 TRP A O 1
ATOM 1472 N N . THR A 1 189 ? 7.130 -24.382 0.153 1.00 37.88 189 THR A N 1
ATOM 1473 C CA . THR A 1 189 ? 6.784 -25.682 -0.458 1.00 37.88 189 THR A CA 1
ATOM 1474 C C . THR A 1 189 ? 5.287 -26.023 -0.498 1.00 37.88 189 THR A C 1
ATOM 1476 O O . THR A 1 189 ? 4.911 -26.969 -1.191 1.00 37.88 189 THR A O 1
ATOM 1479 N N . HIS A 1 190 ? 4.403 -25.272 0.173 1.00 35.44 190 HIS A N 1
ATOM 1480 C CA . HIS A 1 190 ? 2.993 -25.679 0.325 1.00 35.44 190 HIS A CA 1
ATOM 1481 C C . HIS A 1 190 ? 1.981 -25.040 -0.642 1.00 35.44 190 HIS A C 1
ATOM 1483 O O . HIS A 1 190 ? 0.920 -25.621 -0.870 1.00 35.44 190 HIS A O 1
ATOM 1489 N N . TRP A 1 191 ? 2.281 -23.900 -1.270 1.00 38.28 191 TRP A N 1
ATOM 1490 C CA . TRP A 1 191 ? 1.279 -23.172 -2.071 1.00 38.28 191 TRP A CA 1
ATOM 1491 C C . TRP A 1 191 ? 1.145 -23.671 -3.528 1.00 38.28 191 TRP A C 1
ATOM 1493 O O . TRP A 1 191 ? 0.193 -23.344 -4.234 1.00 38.28 191 TRP A O 1
ATOM 1503 N N . TYR A 1 192 ? 2.064 -24.538 -3.968 1.00 36.25 192 TYR A N 1
ATOM 1504 C CA . TYR A 1 192 ? 2.156 -25.064 -5.339 1.00 36.25 192 TYR A CA 1
ATOM 1505 C C . TYR A 1 192 ? 1.123 -26.151 -5.702 1.00 36.25 192 TYR A C 1
ATOM 1507 O O . TYR A 1 192 ? 1.133 -26.652 -6.824 1.00 36.25 192 TYR A O 1
ATOM 1515 N N . LYS A 1 193 ? 0.234 -26.549 -4.780 1.00 35.81 193 LYS A N 1
ATOM 1516 C CA . LYS A 1 193 ? -0.644 -27.722 -4.966 1.00 35.81 193 LYS A CA 1
ATOM 1517 C C . LYS A 1 193 ? -2.097 -27.412 -5.362 1.00 35.81 193 LYS A C 1
ATOM 1519 O O . LYS A 1 193 ? -2.884 -28.347 -5.477 1.00 35.81 193 LYS A O 1
ATOM 1524 N N . LEU A 1 194 ? -2.473 -26.150 -5.602 1.00 35.50 194 LEU A N 1
ATOM 1525 C CA . LEU A 1 194 ? -3.851 -25.797 -5.988 1.00 35.50 194 LEU A CA 1
ATOM 1526 C C . LEU A 1 194 ? -4.052 -25.698 -7.522 1.00 35.50 194 LEU A C 1
ATOM 1528 O O . LEU A 1 194 ? -3.330 -24.936 -8.180 1.00 35.50 194 LEU A O 1
ATOM 1532 N N . PRO A 1 195 ? -5.037 -26.426 -8.098 1.00 34.88 195 PRO A N 1
ATOM 1533 C CA . PRO A 1 195 ? -5.292 -26.466 -9.540 1.00 34.88 195 PRO A CA 1
ATOM 1534 C C . PRO A 1 195 ? -5.798 -25.161 -10.172 1.00 34.88 195 PRO A C 1
ATOM 1536 O O . PRO A 1 195 ? -6.306 -24.248 -9.525 1.00 34.88 195 PRO A O 1
ATOM 1539 N N . TRP A 1 196 ? -5.677 -25.124 -11.497 1.00 38.75 196 TRP A N 1
ATOM 1540 C CA . TRP A 1 196 ? -5.744 -23.947 -12.365 1.00 38.75 196 TRP A CA 1
ATOM 1541 C C . TRP A 1 196 ? -7.157 -23.380 -12.635 1.00 38.75 196 TRP A C 1
ATOM 1543 O O . TRP A 1 196 ? -7.280 -22.229 -13.036 1.00 38.75 196 TRP A O 1
ATOM 1553 N N . SER A 1 197 ? -8.235 -24.118 -12.353 1.00 34.12 197 SER A N 1
ATOM 1554 C CA . SER A 1 197 ? -9.624 -23.692 -12.628 1.00 34.12 197 SER A CA 1
ATOM 1555 C C . SER A 1 197 ? -10.162 -22.584 -11.707 1.00 34.12 197 SER A C 1
ATOM 1557 O O . SER A 1 197 ? -11.149 -21.933 -12.042 1.00 34.12 197 SER A O 1
ATOM 1559 N N . LEU A 1 198 ? -9.510 -22.337 -10.567 1.00 39.81 198 LEU A N 1
ATOM 1560 C CA . LEU A 1 198 ? -9.857 -21.272 -9.613 1.00 39.81 198 LEU A CA 1
ATOM 1561 C C . LEU A 1 198 ? -9.178 -19.925 -9.927 1.00 39.81 198 LEU A C 1
ATOM 1563 O O . LEU A 1 198 ? -9.482 -18.929 -9.280 1.00 39.81 198 LEU A O 1
ATOM 1567 N N . LYS A 1 199 ? -8.270 -19.882 -10.915 1.00 43.78 199 LYS A N 1
ATOM 1568 C CA . LYS A 1 199 ? -7.384 -18.736 -11.195 1.00 43.78 199 LYS A CA 1
ATOM 1569 C C . LYS A 1 199 ? -7.862 -17.811 -12.331 1.00 43.78 199 LYS A C 1
ATOM 1571 O O . LYS A 1 199 ? -7.199 -16.819 -12.595 1.00 43.78 199 LYS A O 1
ATOM 1576 N N . SER A 1 200 ? -8.974 -18.109 -13.016 1.00 33.41 200 SER A N 1
ATOM 1577 C CA . SER A 1 200 ? -9.270 -17.542 -14.349 1.00 33.41 200 SER A CA 1
ATOM 1578 C C . SER A 1 200 ? -10.654 -16.883 -14.538 1.00 33.41 200 SER A C 1
ATOM 1580 O O . SER A 1 200 ? -11.207 -16.968 -15.632 1.00 33.41 200 SER A O 1
ATOM 1582 N N . ARG A 1 201 ? -11.271 -16.258 -13.519 1.00 32.56 201 ARG A N 1
ATOM 1583 C CA . ARG A 1 201 ? -12.634 -15.669 -13.645 1.00 32.56 201 ARG A CA 1
ATOM 1584 C C . ARG A 1 201 ? -12.788 -14.153 -13.456 1.00 32.56 201 ARG A C 1
ATOM 1586 O O . ARG A 1 201 ? -13.914 -13.677 -13.512 1.00 32.56 201 ARG A O 1
ATOM 1593 N N . VAL A 1 202 ? -11.725 -13.376 -13.290 1.00 35.53 202 VAL A N 1
ATOM 1594 C CA . VAL A 1 202 ? -11.808 -11.905 -13.155 1.00 35.53 202 VAL A CA 1
ATOM 1595 C C . VAL A 1 202 ? -10.513 -11.372 -13.783 1.00 35.53 202 VAL A C 1
ATOM 1597 O O . VAL A 1 202 ? -9.455 -11.827 -13.372 1.00 35.53 202 VAL A O 1
ATOM 1600 N N . ALA A 1 203 ? -10.450 -10.565 -14.844 1.00 27.08 203 ALA A N 1
ATOM 1601 C CA . ALA A 1 203 ? -11.269 -9.447 -15.331 1.00 27.08 203 ALA A CA 1
ATOM 1602 C C . ALA A 1 203 ? -11.064 -9.286 -16.878 1.00 27.08 203 ALA A C 1
ATOM 1604 O O . ALA A 1 203 ? -10.408 -10.164 -17.448 1.00 27.08 203 ALA A O 1
ATOM 1605 N N . PRO A 1 204 ? -11.479 -8.200 -17.585 1.00 41.06 204 PRO A N 1
ATOM 1606 C CA . PRO A 1 204 ? -12.296 -7.034 -17.190 1.00 41.06 204 PRO A CA 1
ATOM 1607 C C . PRO A 1 204 ? -13.352 -6.595 -18.246 1.00 41.06 204 PRO A C 1
ATOM 1609 O O . PRO A 1 204 ? -13.251 -6.947 -19.418 1.00 41.06 204 PRO A O 1
ATOM 1612 N N . MET A 1 205 ? -14.322 -5.744 -17.876 1.00 22.94 205 MET A N 1
ATOM 1613 C CA . MET A 1 205 ? -14.906 -4.764 -18.813 1.00 22.94 205 MET A CA 1
ATOM 1614 C C . MET A 1 205 ? -15.699 -3.655 -18.094 1.00 22.94 205 MET A C 1
ATOM 1616 O O . MET A 1 205 ? -16.603 -3.974 -17.327 1.00 22.94 205 MET A O 1
ATOM 1620 N N . ALA A 1 206 ? -15.376 -2.409 -18.480 1.00 28.58 206 ALA A N 1
ATOM 1621 C CA . ALA A 1 206 ? -16.022 -1.108 -18.223 1.00 28.58 206 ALA A CA 1
ATOM 1622 C C . ALA A 1 206 ? -15.886 -0.484 -16.823 1.00 28.58 206 ALA A C 1
ATOM 1624 O O . ALA A 1 206 ? -16.385 -1.063 -15.837 1.00 28.58 206 ALA A O 1
#

pLDDT: mean 74.64, std 24.4, range [22.94, 97.19]

Secondary structure (DSSP, 8-state):
------S---EEEEEEEETTHHHH--HHHHHHHHHHTT--HHHHHHHHHHHSS--B--EETTEEPPPB---SS--TT-TTHHHHHHHHHHHHHHHHHHSTT-SEE-TTS-EE-EEEETTEEEEEESSHHHHHHHHHHHHHHHHHH---EEEEEEEEEEEP-----SSS---------SS-----TTSTTSGGGS-GGGS-------

=== Feature glossary ===
Reading guide. The protein is described through the following features:

Foldseek 3Di. A 3Di character summarizes, for each residue, the relative orientation of the Cα frame of its nearest spatial neighbor. Because it encodes fold topology rather than chemistry, 3Di alignments detect remote structural similarity that sequence alignment misses.

Contact-map, Ramachandran, and PAE plots. Plot images: a contact map (which residues are close in 3D, as an N×N binary image), a Ramachandran scatter (backbone torsion angles, revealing secondary-structure composition at a glance), and — for AlphaFold structures — a PAE heatmap (pairwise prediction confidence).

Radius of gyration, Cα contacts, bounding box. Radius of gyration (Rg) is the root-mean-square distance of Cα atoms from their centroid — a single number for overall size and compactness. A globular domain of N residues has Rg ≈ 2.2·N^0.38 Å; an extended or disordered chain has a much larger Rg. The Cα contact count is the number of residue pairs whose Cα atoms are within 8 Å and are more than four positions apart in sequence — a standard proxy for tertiary packing density. The bounding box is the smallest axis-aligned box enclosing all Cα atoms.

Secondary structure (8-state, DSSP). Eight-state secondary structure (DSSP): H is the canonical α-helix, G the tighter 3₁₀-helix, I the wider π-helix; E/B are β-structure, T and S are turns and bends, and '-' is everything else. DSSP derives these from the pattern of main-chain N–H···O=C hydrogen bonds, not from the sequence.

B-factor. B-factor (Debye–Waller factor) reflects atomic displacement in the crystal lattice. It is an experimental observable (units Å²), not a prediction; low values mean the atom is pinned down, high values mean it moves or is heterogeneous across the crystal.

pLDDT. pLDDT is the predicted lDDT-Cα score: AlphaFold's confidence that the local environment of each residue (all inter-atomic distances within 15 Å) is correctly placed. It is a per-residue number between 0 and 100, with higher meaning more reliable.

Nearest PDB structures. Nearest PDB neighbors are the top structural matches found by Foldseek when searching this structure against the entire Protein Data Bank. Each hit reports a TM-score (0 to 1; >0.5 almost always implies the same fold) and an E-value. These are *structural* homologs — they may share no detectable sequence similarity.

Solvent-accessible surface area. Accessible surface area quantifies burial. A residue with SASA near zero is packed into the hydrophobic core; one with SASA >100 Å² sits on the surface. Computed here via the Shrake–Rupley numerical algorithm with a 1.4 Å probe.

Rendered st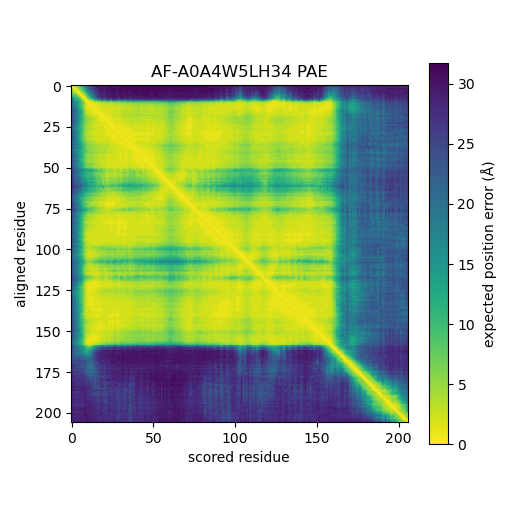ructure images. Structure images are PyMOL renders from six orthogonal camera directions. Cartoon representation draws helices as coils and strands as arrows; sticks shows the backbone as bonds; surface shows the solvent-excluded envelope. Rainbow coloring maps sequence position to hue 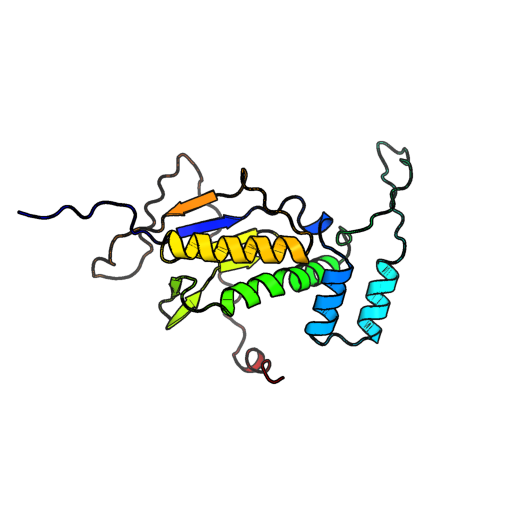(blue→red, N→C); chain coloring assigns a distinct color per polypeptide.

Backbone torsions (φ/ψ). φ (phi) and ψ (psi) are the two rotatable backbone dihedrals per residue: φ is the C(i-1)–N–Cα–C torsion, ψ is the N–Cα–C–N(i+1) torsion, both in degrees on (−180°, 180°]. α-helical residues cluster near (−60°, −45°); β-strand residues near (−120°, +130°). A Ramachandran plot is simply a scatter of (φ, ψ) for every residue.

Predicted aligned error. Predicted Aligned Error (PAE) is an AlphaFold confidence matrix: entry (i, j) is the expected error in the position of residue j, in ångströms, when the prediction is superimposed on the true structure at residue i. Low PAE within a block of residues means that block is internally rigid and well-predicted; high PAE between two blocks means their relative placement is uncertain even if each block individually is confident.

mmCIF coordinates. Structure coordinates are given as an mmCIF _atom_site loop: one row per atom with element, residue name, chain id, sequence number, and x/y/z position in Å. Only the four main-chain atoms per residue a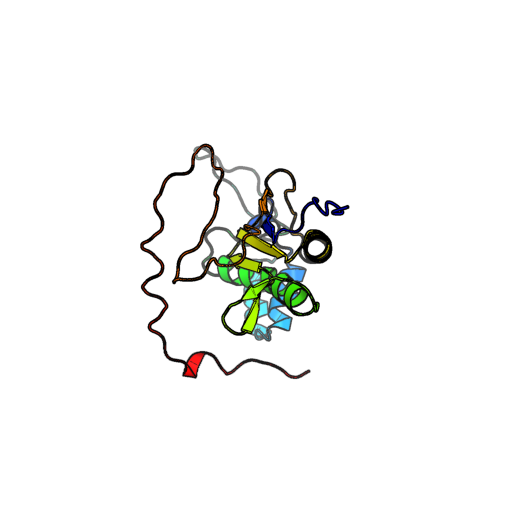re included here; side chains are omitted to keep the record compact.

InterPro / GO / CATH / organism. Database cross-references. InterPro integrates a dozen domain/family signature databases into unified entries with residue-range hits. GO terms attach function/process/location labels with evidence codes. CATH codes position the fold in a four-level structural taxonomy. Organism is the NCBI-taxonomy species name.

Secondary structure (3-state, P-SEA). SS3 is a coarse helix/strand/coil call (letters a/b/c) made by the P-SEA algorithm from inter-Cα distances and dihedrals. It is less detailed than DSSP but needs only Cα positions.

Sequence. Sequence gives the chain of amino acids in standard one-letter code (A=alanine, C=cysteine, …, Y=tyrosine), read N→C. It is the only feature that is directly encoded by the gene; all structural features are derived from the folded form of this sequence.